Protein AF-A0A2S2QYX1-F1 (afdb_monomer_lite)

Organism: NCBI:txid143950

Foldseek 3Di:
DDPDPPPPPPDDPLLVLLQLLVVLVCCLPPVLVVVQVVCVVVPHDGCVVVSVVSNVVSVVSSVVSLVVSLCVLQVVLLVVLVVQVCPPNDAQADPPDDADQAAGVSLVSSLVSLLVVLVSCVVRPNVCNLVSLLSSLLSVLQSLLVVLLPRPDGDLRSLLNQLLSLVLNCVLQVLNYDPNSVVSSVSSNVSRDDHPDPVSVVVSVVNSVVNCVVCVVSSVSRPPHDPPPPPDPSD

Radius of gyration: 23.17 Å; chains: 1; bounding box: 63×44×69 Å

InterPro domains:
  IPR029175 Exocyst complex component EXOC2/Sec5 [PTHR13043] (13-224)
  IPR039481 Exocyst complex component EXOC2/Sec5, N-terminal domain [PF15469] (12-222)

Structure (mmCIF, N/CA/C/O backbone):
data_AF-A0A2S2QYX1-F1
#
_entry.id   AF-A0A2S2QYX1-F1
#
loop_
_atom_site.group_PDB
_atom_site.id
_atom_site.type_symbol
_atom_site.label_atom_id
_atom_site.label_alt_id
_atom_site.label_comp_id
_atom_site.label_asym_id
_atom_site.label_entity_id
_atom_site.label_seq_id
_atom_site.pdbx_PDB_ins_code
_atom_site.Cartn_x
_atom_site.Cartn_y
_atom_site.Cartn_z
_atom_site.occupancy
_atom_site.B_iso_or_equiv
_atom_site.auth_seq_id
_atom_site.auth_comp_id
_atom_site.auth_asym_id
_atom_site.auth_atom_id
_atom_site.pdbx_PDB_model_num
ATOM 1 N N . SER A 1 1 ? -42.636 -29.050 -0.914 1.00 35.84 1 SER A N 1
ATOM 2 C CA . SER A 1 1 ? -41.222 -29.112 -0.498 1.00 35.84 1 SER A CA 1
ATOM 3 C C . SER A 1 1 ? -40.512 -27.872 -1.016 1.00 35.84 1 SER A C 1
ATOM 5 O O . SER A 1 1 ? -40.086 -27.838 -2.160 1.00 35.84 1 SER A O 1
ATOM 7 N N . VAL A 1 2 ? -40.467 -26.812 -0.206 1.00 34.66 2 VAL A N 1
ATOM 8 C CA . VAL A 1 2 ? -39.744 -25.576 -0.538 1.00 34.66 2 VAL A CA 1
ATOM 9 C C . VAL A 1 2 ? -38.333 -25.732 0.016 1.00 34.66 2 VAL A C 1
ATOM 11 O O . VAL A 1 2 ? -38.115 -25.657 1.222 1.00 34.66 2 VAL A O 1
ATOM 14 N N . THR A 1 3 ? -37.387 -26.053 -0.858 1.00 40.44 3 THR A N 1
ATOM 15 C CA . THR A 1 3 ? -35.963 -26.103 -0.533 1.00 40.44 3 THR A CA 1
ATOM 16 C C . THR A 1 3 ? -35.436 -24.685 -0.340 1.00 40.44 3 THR A C 1
ATOM 18 O O . THR A 1 3 ? -35.253 -23.944 -1.298 1.00 40.44 3 THR A O 1
ATOM 21 N N . GLY A 1 4 ? -35.255 -24.341 0.936 1.00 38.44 4 GLY A N 1
ATOM 22 C CA . GLY A 1 4 ? -34.327 -23.369 1.512 1.00 38.44 4 GLY A CA 1
ATOM 23 C C . GLY A 1 4 ? -33.700 -22.315 0.603 1.00 38.44 4 GLY A C 1
ATOM 24 O O . GLY A 1 4 ? -32.638 -22.539 0.031 1.00 38.44 4 GLY A O 1
ATOM 25 N N . PHE A 1 5 ? -34.243 -21.101 0.669 1.00 35.97 5 PHE A N 1
ATOM 26 C CA . PHE A 1 5 ? -33.403 -19.907 0.659 1.00 35.97 5 PHE A CA 1
ATOM 27 C C . PHE A 1 5 ? -32.581 -19.909 1.956 1.00 35.97 5 PHE A C 1
ATOM 29 O O . PHE A 1 5 ? -33.042 -19.449 3.001 1.00 35.97 5 PHE A O 1
ATOM 36 N N . LYS A 1 6 ? -31.375 -20.484 1.919 1.00 40.94 6 LYS A N 1
ATOM 37 C CA . LYS A 1 6 ? -30.361 -20.178 2.931 1.00 40.94 6 LYS A CA 1
ATOM 38 C C . LYS A 1 6 ? -30.021 -18.698 2.770 1.00 40.94 6 LYS A C 1
ATOM 40 O O . LYS A 1 6 ? -29.484 -18.302 1.742 1.00 40.94 6 LYS A O 1
ATOM 45 N N . LEU A 1 7 ? -30.338 -17.894 3.780 1.00 40.97 7 LEU A N 1
ATOM 46 C CA . LEU A 1 7 ? -29.730 -16.584 3.990 1.00 40.97 7 LEU A CA 1
ATOM 47 C C . LEU A 1 7 ? -28.223 -16.794 4.207 1.00 40.97 7 LEU A C 1
ATOM 49 O O . LEU A 1 7 ? -27.766 -16.899 5.338 1.00 40.97 7 LEU A O 1
ATOM 53 N N . GLN A 1 8 ? -27.446 -16.906 3.132 1.00 46.22 8 GLN A N 1
ATOM 54 C CA . GLN A 1 8 ? -25.997 -16.733 3.198 1.00 46.22 8 GLN A CA 1
ATOM 55 C C . GLN A 1 8 ? -25.705 -15.242 3.072 1.00 46.22 8 GLN A C 1
ATOM 57 O O . GLN A 1 8 ? -25.341 -14.744 2.017 1.00 46.22 8 GLN A O 1
ATOM 62 N N . ASN A 1 9 ? -25.920 -14.540 4.179 1.00 55.53 9 ASN A N 1
ATOM 63 C CA . ASN A 1 9 ? -25.301 -13.247 4.455 1.00 55.53 9 ASN A CA 1
ATOM 64 C C . ASN A 1 9 ? -24.350 -13.435 5.649 1.00 55.53 9 ASN A C 1
ATOM 66 O O . ASN A 1 9 ? -24.368 -12.682 6.620 1.00 55.53 9 ASN A O 1
ATOM 70 N N . GLU A 1 10 ? -23.572 -14.521 5.628 1.00 67.69 10 GLU A N 1
ATOM 71 C CA . GLU A 1 10 ? -22.474 -14.654 6.574 1.00 67.69 10 GLU A CA 1
ATOM 72 C C . GLU A 1 10 ? -21.382 -13.692 6.128 1.00 67.69 10 GLU A C 1
ATOM 74 O O . GLU A 1 10 ? -20.763 -13.890 5.085 1.00 67.69 10 GLU A O 1
ATOM 79 N N . LEU A 1 11 ? -21.185 -12.635 6.916 1.00 74.56 11 LEU A N 1
ATOM 80 C CA . LEU A 1 11 ? -20.040 -11.746 6.769 1.00 74.56 11 LEU A CA 1
ATOM 81 C C . LEU A 1 11 ? -18.763 -12.587 6.668 1.00 74.56 11 LEU A C 1
ATOM 83 O O . LEU A 1 11 ? -18.567 -13.533 7.451 1.00 74.56 11 LEU A O 1
ATOM 87 N N . VAL A 1 12 ? -17.904 -12.233 5.717 1.00 86.62 12 VAL A N 1
ATOM 88 C CA . VAL A 1 12 ? -16.582 -12.856 5.600 1.00 86.62 12 VAL A CA 1
ATOM 89 C C . VAL A 1 12 ? -15.768 -12.493 6.850 1.00 86.62 12 VAL A C 1
ATOM 91 O O . VAL A 1 12 ? -16.089 -11.530 7.554 1.00 86.62 12 VAL A O 1
ATOM 94 N N . TRP A 1 13 ? -14.773 -13.307 7.197 1.00 88.62 13 TRP A N 1
ATOM 95 C CA . TRP A 1 13 ? -14.006 -13.171 8.439 1.00 88.62 13 TRP A CA 1
ATOM 96 C C . TRP A 1 13 ? -13.463 -11.749 8.656 1.00 88.62 13 TRP A C 1
ATOM 98 O O . TRP A 1 13 ? -13.636 -11.179 9.731 1.00 88.62 13 TRP A O 1
ATOM 108 N N . GLU A 1 14 ? -12.926 -11.134 7.611 1.00 88.12 14 GLU A N 1
ATOM 109 C CA . GLU A 1 14 ? -12.355 -9.788 7.610 1.00 88.12 14 GLU A CA 1
ATOM 110 C C . GLU A 1 14 ? -13.409 -8.723 7.944 1.00 88.12 14 GLU A C 1
ATOM 112 O O . GLU A 1 14 ? -13.181 -7.827 8.755 1.00 88.12 14 GLU A O 1
ATOM 117 N N . GLN A 1 15 ? -14.620 -8.868 7.402 1.00 88.00 15 GLN A N 1
ATOM 118 C CA . GLN A 1 15 ? -15.737 -7.977 7.721 1.00 88.00 15 GLN A CA 1
ATOM 119 C C . GLN A 1 15 ? -16.190 -8.146 9.174 1.00 88.00 15 GLN A C 1
ATOM 121 O O . GLN A 1 15 ? -16.553 -7.166 9.823 1.00 88.00 15 GLN A O 1
ATOM 126 N N . LYS A 1 16 ? -16.148 -9.373 9.714 1.00 91.38 16 LYS A N 1
ATOM 127 C CA . LYS A 1 16 ? -16.444 -9.625 11.134 1.00 91.38 16 LYS A CA 1
ATOM 128 C C . LYS A 1 16 ? -15.422 -8.940 12.043 1.00 91.38 16 LYS A C 1
ATOM 130 O O . LYS A 1 16 ? -15.830 -8.406 13.075 1.00 91.38 16 LYS A O 1
ATOM 135 N N . LEU A 1 17 ? -14.141 -8.909 11.661 1.00 92.75 17 LEU A N 1
ATOM 136 C CA . LEU A 1 17 ? -13.107 -8.168 12.393 1.00 92.75 17 LEU A CA 1
ATOM 137 C C . LEU A 1 17 ? -13.442 -6.672 12.435 1.00 92.75 17 LEU A C 1
ATOM 139 O O . LEU A 1 17 ? -13.590 -6.122 13.525 1.00 92.75 17 LEU A O 1
ATOM 143 N N . LEU A 1 18 ? -13.671 -6.042 11.277 1.00 91.56 18 LEU A N 1
ATOM 144 C CA . LEU A 1 18 ? -13.994 -4.610 11.197 1.00 91.56 18 LEU A CA 1
ATOM 145 C C . LEU A 1 18 ? -15.267 -4.239 11.966 1.00 91.56 18 LEU A C 1
ATOM 147 O O . LEU A 1 18 ? -15.280 -3.253 12.702 1.00 91.56 18 LEU A O 1
ATOM 151 N N . VAL A 1 19 ? -16.328 -5.042 11.847 1.00 92.00 19 VAL A N 1
ATOM 152 C CA . VAL A 1 19 ? -17.576 -4.826 12.598 1.00 92.00 19 VAL A CA 1
ATOM 153 C C . VAL A 1 19 ? -17.337 -4.945 14.102 1.00 92.00 19 VAL A C 1
ATOM 155 O O . VAL A 1 19 ? -17.884 -4.163 14.877 1.00 92.00 19 VAL A O 1
ATOM 158 N N . THR A 1 20 ? -16.510 -5.897 14.537 1.00 93.31 20 THR A N 1
ATOM 159 C CA . THR A 1 20 ? -16.193 -6.061 15.962 1.00 93.31 20 THR A CA 1
ATOM 160 C C . THR A 1 20 ? -15.387 -4.878 16.489 1.00 93.31 20 THR A C 1
ATOM 162 O O . THR A 1 20 ? -15.699 -4.381 17.568 1.00 93.31 20 THR A O 1
ATOM 165 N N . ILE A 1 21 ? -14.415 -4.377 15.722 1.00 93.62 21 ILE A N 1
ATOM 166 C CA . ILE A 1 21 ? -13.662 -3.164 16.073 1.00 93.62 21 ILE A CA 1
ATOM 167 C C . ILE A 1 21 ? -14.612 -1.965 16.184 1.00 93.62 21 ILE A C 1
ATOM 169 O O . ILE A 1 21 ? -14.613 -1.281 17.204 1.00 93.62 21 ILE A O 1
ATOM 173 N N . SER A 1 22 ? -15.476 -1.755 15.186 1.00 92.19 22 SER A N 1
ATOM 174 C CA . SER A 1 22 ? -16.460 -0.665 15.180 1.00 92.19 22 SER A CA 1
ATOM 175 C C . SER A 1 22 ? -17.401 -0.723 16.393 1.00 92.19 22 SER A C 1
ATOM 177 O O . SER A 1 22 ? -17.623 0.280 17.075 1.00 92.19 22 SER A O 1
ATOM 179 N N . ASN A 1 23 ? -17.894 -1.916 16.736 1.00 92.88 23 ASN A N 1
ATOM 180 C CA . ASN A 1 23 ? -18.758 -2.118 17.899 1.00 92.88 23 ASN A CA 1
ATOM 181 C C . ASN A 1 23 ? -18.029 -1.873 19.226 1.00 92.88 23 ASN A C 1
ATOM 183 O O . ASN A 1 23 ? -18.608 -1.266 20.133 1.00 92.88 23 ASN A O 1
ATOM 187 N N . SER A 1 24 ? -16.780 -2.331 19.359 1.00 93.19 24 SER A N 1
ATOM 188 C CA . SER A 1 24 ? -15.952 -2.070 20.543 1.00 93.19 24 SER A CA 1
ATOM 189 C C . SER A 1 24 ? -15.709 -0.573 20.714 1.00 93.19 24 SER A C 1
ATOM 191 O O . SER A 1 24 ? -15.974 -0.035 21.793 1.00 93.19 24 SER A O 1
ATOM 193 N N . HIS A 1 25 ? -15.376 0.115 19.620 1.00 92.06 25 HIS A N 1
ATOM 194 C CA . HIS A 1 25 ? -15.144 1.554 19.599 1.00 92.06 25 HIS A CA 1
ATOM 195 C C . HIS A 1 25 ? -16.402 2.334 20.008 1.00 92.06 25 HIS A C 1
ATOM 197 O O . HIS A 1 25 ? -16.359 3.198 20.888 1.00 92.06 25 HIS A O 1
ATOM 203 N N . TYR A 1 26 ? -17.561 1.986 19.437 1.00 93.44 26 TYR A N 1
ATOM 204 C CA . TYR A 1 26 ? -18.847 2.572 19.824 1.00 93.44 26 TYR A CA 1
ATOM 205 C C . TYR A 1 26 ? -19.172 2.302 21.297 1.00 93.44 26 TYR A C 1
ATOM 207 O O . TYR A 1 26 ? -19.637 3.184 22.023 1.00 93.44 26 TYR A O 1
ATOM 215 N N . THR A 1 27 ? -18.909 1.085 21.769 1.00 95.38 27 THR A N 1
ATOM 216 C CA . THR A 1 27 ? -19.159 0.720 23.163 1.00 95.38 27 THR A CA 1
ATOM 217 C C . THR A 1 27 ? -18.307 1.568 24.100 1.00 95.38 27 THR A C 1
ATOM 219 O O . THR A 1 27 ? -18.845 2.152 25.043 1.00 95.38 27 THR A O 1
ATOM 222 N N . ARG A 1 28 ? -17.010 1.704 23.805 1.00 94.88 28 ARG A N 1
ATOM 223 C CA . ARG A 1 28 ? -16.063 2.492 24.594 1.00 94.88 28 ARG A CA 1
ATOM 224 C C . ARG A 1 28 ? -16.435 3.972 24.639 1.00 94.88 28 ARG A C 1
ATOM 226 O O . ARG A 1 28 ? -16.491 4.552 25.719 1.00 94.88 28 ARG A O 1
ATOM 233 N N . ASN A 1 29 ? -16.723 4.567 23.484 1.00 93.75 29 ASN A N 1
ATOM 234 C CA . ASN A 1 29 ? -16.849 6.022 23.359 1.00 93.75 29 ASN A CA 1
ATOM 235 C C . ASN A 1 29 ? -18.282 6.536 23.553 1.00 93.75 29 ASN A C 1
ATOM 237 O O . ASN A 1 29 ? -18.480 7.715 23.838 1.00 93.75 29 ASN A O 1
ATOM 241 N N . VAL A 1 30 ? -19.294 5.671 23.424 1.00 95.25 30 VAL A N 1
ATOM 242 C CA . VAL A 1 30 ? -20.707 6.067 23.515 1.00 95.25 30 VAL A CA 1
ATOM 243 C C . VAL A 1 30 ? -21.435 5.338 24.636 1.00 95.25 30 VAL A C 1
ATOM 245 O O . VAL A 1 30 ? -22.113 5.982 25.438 1.00 95.25 30 VAL A O 1
ATOM 248 N N . MET A 1 31 ? -21.329 4.011 24.716 1.00 96.81 31 MET A N 1
ATOM 249 C CA . MET A 1 31 ? -22.139 3.236 25.666 1.00 96.81 31 MET A CA 1
ATOM 250 C C . MET A 1 31 ? -21.615 3.320 27.097 1.00 96.81 31 MET A C 1
ATOM 252 O O . MET A 1 31 ? -22.408 3.556 28.007 1.00 96.81 31 MET A O 1
ATOM 256 N N . LEU A 1 32 ? -20.304 3.186 27.312 1.00 96.25 32 LEU A N 1
ATOM 257 C CA . LEU A 1 32 ? -19.729 3.274 28.657 1.00 96.25 32 LEU A CA 1
ATOM 258 C C . LEU A 1 32 ? -19.983 4.643 29.325 1.00 96.25 32 LEU A C 1
ATOM 260 O O . LEU A 1 32 ? -20.442 4.648 30.471 1.00 96.25 32 LEU A O 1
ATOM 264 N N . PRO A 1 33 ? -19.810 5.798 28.644 1.00 95.38 33 PRO A N 1
ATOM 265 C CA . PRO A 1 33 ? -20.176 7.095 29.215 1.00 95.38 33 PRO A CA 1
ATOM 266 C C . PRO A 1 33 ? -21.673 7.224 29.519 1.00 95.38 33 PRO A C 1
ATOM 268 O O . PRO A 1 33 ? -22.045 7.785 30.549 1.00 95.38 33 PRO A O 1
ATOM 271 N N . LYS A 1 34 ? -22.545 6.675 28.658 1.00 95.62 34 LYS A N 1
ATOM 272 C CA . LYS A 1 34 ? -23.997 6.653 28.904 1.00 95.62 34 LYS A CA 1
ATOM 273 C C . LYS A 1 34 ? -24.346 5.845 30.150 1.00 95.62 34 LYS A C 1
ATOM 275 O O . LYS A 1 34 ? -25.145 6.311 30.954 1.00 95.62 34 LYS A O 1
ATOM 280 N N . PHE A 1 35 ? -23.741 4.671 30.337 1.00 94.56 35 PHE A N 1
ATOM 281 C CA . PHE A 1 35 ? -23.965 3.865 31.537 1.00 94.56 35 PHE A CA 1
ATOM 282 C C . PHE A 1 35 ? -23.488 4.576 32.796 1.00 94.56 35 PHE A C 1
ATOM 284 O O . PHE A 1 35 ? -24.214 4.586 33.785 1.00 94.56 35 PHE A O 1
ATOM 291 N N . LYS A 1 36 ? -22.315 5.218 32.751 1.00 94.44 36 LYS A N 1
ATOM 292 C CA . LYS A 1 36 ? -21.829 6.030 33.871 1.00 94.44 36 LYS A CA 1
ATOM 293 C C . LYS A 1 36 ? -22.857 7.088 34.272 1.00 94.44 36 LYS A C 1
ATOM 295 O O . LYS A 1 36 ? -23.235 7.154 35.438 1.00 94.44 36 LYS A O 1
ATOM 300 N N . LYS A 1 37 ? -23.347 7.851 33.294 1.00 95.06 37 LYS A N 1
ATOM 301 C CA . LYS A 1 37 ? -24.343 8.899 33.521 1.00 95.06 37 LYS A CA 1
ATOM 302 C C . LYS A 1 37 ? -25.647 8.350 34.110 1.00 95.06 37 LYS A C 1
ATOM 304 O O . LYS A 1 37 ? -26.158 8.909 35.068 1.00 95.06 37 LYS A O 1
ATOM 309 N N . GLU A 1 38 ? -26.164 7.242 33.582 1.00 95.56 38 GLU A N 1
ATOM 310 C CA . GLU A 1 38 ? -27.415 6.650 34.077 1.00 95.56 38 GLU A CA 1
ATOM 311 C C . GLU A 1 38 ? -27.291 6.177 35.537 1.00 95.56 38 GLU A C 1
ATOM 313 O O . GLU A 1 38 ? -28.232 6.301 36.318 1.00 95.56 38 GLU A O 1
ATOM 318 N N . PHE A 1 39 ? -26.124 5.664 35.941 1.00 95.81 39 PHE A N 1
ATOM 319 C CA . PHE A 1 39 ? -25.872 5.303 37.339 1.00 95.81 39 PHE A CA 1
ATOM 320 C C . PHE A 1 39 ? -25.880 6.533 38.253 1.00 95.81 39 PHE A C 1
ATOM 322 O O . PHE A 1 39 ? -26.512 6.500 39.311 1.00 95.81 39 PHE A O 1
ATOM 329 N N . GLU A 1 40 ? -25.223 7.616 37.833 1.00 94.25 40 GLU A N 1
ATOM 330 C CA . GLU A 1 40 ? -25.185 8.886 38.568 1.00 94.25 40 GLU A CA 1
ATOM 331 C C . GLU A 1 40 ? -26.588 9.503 38.703 1.00 94.25 40 GLU A C 1
ATOM 333 O O . GLU A 1 40 ? -27.003 9.850 39.811 1.00 94.25 40 GLU A O 1
ATOM 338 N N . ASP A 1 41 ? -27.349 9.561 37.607 1.00 96.12 41 ASP A N 1
ATOM 339 C CA . ASP A 1 41 ? -28.685 10.168 37.551 1.00 96.12 41 ASP A CA 1
ATOM 340 C C . ASP A 1 41 ? -29.708 9.426 38.440 1.00 96.12 41 ASP A C 1
ATOM 342 O O . ASP A 1 41 ? -30.632 10.038 38.980 1.00 96.12 41 ASP A O 1
ATOM 346 N N . ASN A 1 42 ? -29.528 8.117 38.650 1.00 96.25 42 ASN A N 1
ATOM 347 C CA . ASN A 1 42 ? -30.391 7.294 39.507 1.00 96.25 42 ASN A CA 1
ATOM 348 C C . ASN A 1 42 ? -29.871 7.146 40.954 1.00 96.25 42 ASN A C 1
ATOM 350 O O . ASN A 1 42 ? -30.447 6.396 41.746 1.00 96.25 42 ASN A O 1
ATOM 354 N N . GLY A 1 43 ? -28.799 7.855 41.324 1.00 94.19 43 GLY A N 1
ATOM 355 C CA . GLY A 1 43 ? -28.254 7.858 42.686 1.00 94.19 43 GLY A CA 1
ATOM 356 C C . GLY A 1 43 ? -27.506 6.579 43.082 1.00 94.19 43 GLY A C 1
ATOM 357 O O . GLY A 1 43 ? -27.358 6.302 44.276 1.00 94.19 43 GLY A O 1
ATOM 358 N N . PHE A 1 44 ? -27.039 5.790 42.110 1.00 94.94 44 PHE A N 1
ATOM 359 C CA . PHE A 1 44 ? -26.167 4.642 42.362 1.00 94.94 44 PHE A CA 1
ATOM 360 C C . PHE A 1 44 ? -24.712 5.084 42.621 1.00 94.94 44 PHE A C 1
ATOM 362 O O . PHE A 1 44 ? -24.325 6.200 42.269 1.00 94.94 44 PHE A O 1
ATOM 369 N N . PRO A 1 45 ? -23.870 4.224 43.231 1.00 92.81 45 PRO A N 1
ATOM 370 C CA . PRO A 1 45 ? -22.440 4.498 43.370 1.00 92.81 45 PRO A CA 1
ATOM 371 C C . PRO A 1 45 ? -21.754 4.713 42.016 1.00 92.81 45 PRO A C 1
ATOM 373 O O . PRO A 1 45 ? -22.126 4.083 41.025 1.00 92.81 45 PRO A O 1
ATOM 376 N N . THR A 1 46 ? -20.704 5.543 41.995 1.00 92.00 46 THR A N 1
ATOM 377 C CA . THR A 1 46 ? -19.898 5.734 40.782 1.00 92.00 46 THR A CA 1
ATOM 378 C C . THR A 1 46 ? -19.287 4.416 40.304 1.00 92.00 46 THR A C 1
ATOM 380 O O . THR A 1 46 ? -18.810 3.596 41.094 1.00 92.00 46 THR A O 1
ATOM 383 N N . ILE A 1 47 ? -19.268 4.247 38.984 1.00 94.75 47 ILE A N 1
ATOM 384 C CA . ILE A 1 47 ? -18.684 3.097 38.294 1.00 94.75 47 ILE A CA 1
ATOM 385 C C . ILE A 1 47 ? -17.397 3.459 37.541 1.00 94.75 47 ILE A C 1
ATOM 387 O O . ILE A 1 47 ? -16.987 2.718 36.652 1.00 94.75 47 ILE A O 1
ATOM 391 N N . ASP A 1 48 ? -16.736 4.565 37.900 1.00 94.38 48 ASP A N 1
ATOM 392 C CA . ASP A 1 48 ? -15.528 5.071 37.225 1.00 94.38 48 ASP A CA 1
ATOM 393 C C . ASP A 1 48 ? -14.454 4.004 37.002 1.00 94.38 48 ASP A C 1
ATOM 395 O O . ASP A 1 48 ? -13.955 3.840 35.892 1.00 94.38 48 ASP A O 1
ATOM 399 N N . VAL A 1 49 ? -14.130 3.232 38.043 1.00 95.75 49 VAL A N 1
ATOM 400 C CA . VAL A 1 49 ? -13.107 2.175 37.969 1.00 95.75 49 VAL A CA 1
ATOM 401 C C . VAL A 1 49 ? -13.524 1.065 37.000 1.00 95.75 49 VAL A C 1
ATOM 403 O O . VAL A 1 49 ? -12.695 0.543 36.257 1.00 95.75 49 VAL A O 1
ATOM 406 N N . VAL A 1 50 ? -14.813 0.716 36.983 1.00 94.56 50 VAL A N 1
ATOM 407 C CA . VAL A 1 50 ? -15.358 -0.321 36.095 1.00 94.56 50 VAL A CA 1
ATOM 408 C C . VAL A 1 50 ? -15.337 0.159 34.649 1.00 94.56 50 VAL A C 1
ATOM 410 O O . VAL A 1 50 ? -14.898 -0.580 33.773 1.00 94.56 50 VAL A O 1
ATOM 413 N N . VAL A 1 51 ? -15.761 1.402 34.405 1.00 95.81 51 VAL A N 1
ATOM 414 C CA . VAL A 1 51 ? -15.742 2.027 33.078 1.00 95.81 51 VAL A CA 1
ATOM 415 C C . VAL A 1 51 ? -14.315 2.147 32.559 1.00 95.81 51 VAL A C 1
ATOM 417 O O . VAL A 1 51 ? -14.059 1.724 31.438 1.00 95.81 51 VAL A O 1
ATOM 420 N N . ALA A 1 52 ? -13.375 2.628 33.375 1.00 95.69 52 ALA A N 1
ATOM 421 C CA . ALA A 1 52 ? -11.969 2.727 32.994 1.00 95.69 52 ALA A CA 1
ATOM 422 C C . ALA A 1 52 ? -11.391 1.356 32.613 1.00 95.69 52 ALA A C 1
ATOM 424 O O . ALA A 1 52 ? -10.779 1.212 31.555 1.00 95.69 52 ALA A O 1
ATOM 425 N N . ARG A 1 53 ? -11.651 0.324 33.428 1.00 96.75 53 ARG A N 1
ATOM 426 C CA . ARG A 1 53 ? -11.179 -1.035 33.142 1.00 96.75 53 ARG A CA 1
ATOM 427 C C . ARG A 1 53 ? -11.830 -1.633 31.894 1.00 96.75 53 ARG A C 1
ATOM 429 O O . ARG A 1 53 ? -11.162 -2.327 31.134 1.00 96.75 53 ARG A O 1
ATOM 436 N N . ALA A 1 54 ? -13.122 -1.392 31.679 1.00 96.25 54 ALA A N 1
ATOM 437 C CA . ALA A 1 54 ? -13.824 -1.854 30.485 1.00 96.25 54 ALA A CA 1
ATOM 438 C C . ALA A 1 54 ? -13.286 -1.170 29.220 1.00 96.25 54 ALA A C 1
ATOM 440 O O . ALA A 1 54 ? -13.034 -1.856 28.232 1.00 96.25 54 ALA A O 1
ATOM 441 N N . SER A 1 55 ? -13.051 0.144 29.268 1.00 96.12 55 SER A N 1
ATOM 442 C CA . SER A 1 55 ? -12.451 0.901 28.165 1.00 96.12 55 SER A CA 1
ATOM 443 C C . SER A 1 55 ? -11.079 0.355 27.781 1.00 96.12 55 SER A C 1
ATOM 445 O O . SER A 1 55 ? -10.852 0.089 26.606 1.00 96.12 55 SER A O 1
ATOM 447 N N . GLU A 1 56 ? -10.210 0.104 28.764 1.00 96.25 56 GLU A N 1
ATOM 448 C CA . GLU A 1 56 ? -8.875 -0.471 28.549 1.00 96.25 56 GLU A CA 1
ATOM 449 C C . GLU A 1 56 ? -8.946 -1.863 27.891 1.00 96.25 56 GLU A C 1
ATOM 451 O O . GLU A 1 56 ? -8.181 -2.184 26.983 1.00 96.25 56 GLU A O 1
ATOM 456 N N . LEU A 1 57 ? -9.870 -2.725 28.330 1.00 96.38 57 LEU A N 1
ATOM 457 C CA . LEU A 1 57 ? -10.036 -4.061 27.747 1.00 96.38 57 LEU A CA 1
ATOM 458 C C . LEU A 1 57 ? -10.571 -4.009 26.310 1.00 96.38 57 LEU A C 1
ATOM 460 O O . LEU A 1 57 ? -10.134 -4.802 25.471 1.00 96.38 57 LEU A O 1
ATOM 464 N N . LEU A 1 58 ? -11.501 -3.093 26.025 1.00 95.81 58 LEU A N 1
ATOM 465 C CA . LEU A 1 58 ? -12.035 -2.883 24.678 1.00 95.81 58 LEU A CA 1
ATOM 466 C C . LEU A 1 58 ? -10.960 -2.340 23.741 1.00 95.81 58 LEU A C 1
ATOM 468 O O . LEU A 1 58 ? -10.782 -2.889 22.662 1.00 95.81 58 LEU A O 1
ATOM 472 N N . GLU A 1 59 ? -10.187 -1.350 24.181 1.00 94.69 59 GLU A N 1
ATOM 473 C CA . GLU A 1 59 ? -9.067 -0.791 23.423 1.00 94.69 59 GLU A CA 1
ATOM 474 C C . GLU A 1 59 ? -8.007 -1.848 23.095 1.00 94.69 59 GLU A C 1
ATOM 476 O O . GLU A 1 59 ? -7.658 -2.037 21.934 1.00 94.69 59 GLU A O 1
ATOM 481 N N . ASN A 1 60 ? -7.584 -2.644 24.080 1.00 93.75 60 ASN A N 1
ATOM 482 C CA . ASN A 1 60 ? -6.661 -3.757 23.840 1.00 93.75 60 ASN A CA 1
ATOM 483 C C . ASN A 1 60 ? -7.219 -4.798 22.855 1.00 93.75 60 ASN A C 1
ATOM 485 O O . ASN A 1 60 ? -6.460 -5.454 22.138 1.00 93.75 60 ASN A O 1
ATOM 489 N N . THR A 1 61 ? -8.538 -4.999 22.852 1.00 92.81 61 THR A N 1
ATOM 490 C CA . THR A 1 61 ? -9.203 -5.914 21.918 1.00 92.81 61 THR A CA 1
ATOM 491 C C . THR A 1 61 ? -9.247 -5.315 20.514 1.00 92.81 61 THR A C 1
ATOM 493 O O . THR A 1 61 ? -8.931 -6.014 19.557 1.00 92.81 61 THR A O 1
ATOM 496 N N . GLU A 1 62 ? -9.581 -4.029 20.387 1.00 93.50 62 GLU A N 1
ATOM 497 C CA . GLU A 1 62 ? -9.561 -3.288 19.122 1.00 93.50 62 GLU A CA 1
ATOM 498 C C . GLU A 1 62 ? -8.182 -3.350 18.464 1.00 93.50 62 GLU A C 1
ATOM 500 O O . GLU A 1 62 ? -8.100 -3.739 17.302 1.00 93.50 62 GLU A O 1
ATOM 505 N N . SER A 1 63 ? -7.110 -3.062 19.209 1.00 92.81 63 SER A N 1
ATOM 506 C CA . SER A 1 63 ? -5.743 -3.075 18.673 1.00 92.81 63 SER A CA 1
ATOM 507 C C . SER A 1 63 ? -5.347 -4.445 18.120 1.00 92.81 63 SER A C 1
ATOM 509 O O . SER A 1 63 ? -4.840 -4.534 17.007 1.00 92.81 63 SER A O 1
ATOM 511 N N . LYS A 1 64 ? -5.649 -5.531 18.845 1.00 95.12 64 LYS A N 1
ATOM 512 C CA . LYS A 1 64 ? -5.352 -6.903 18.388 1.00 95.12 64 LYS A CA 1
ATOM 513 C C . LYS A 1 64 ? -6.160 -7.300 17.158 1.00 95.12 64 LYS A C 1
ATOM 515 O O . LYS A 1 64 ? -5.640 -7.947 16.255 1.00 95.12 64 LYS A O 1
ATOM 520 N N . LEU A 1 65 ? -7.444 -6.940 17.127 1.00 95.31 65 LEU A N 1
ATOM 521 C CA . LEU A 1 65 ? -8.301 -7.223 15.977 1.00 95.31 65 LEU A CA 1
ATOM 522 C C . LEU A 1 65 ? -7.861 -6.425 14.747 1.00 95.31 65 LEU A C 1
ATOM 524 O O . LEU A 1 65 ? -7.936 -6.949 13.638 1.00 95.31 65 LEU A O 1
ATOM 528 N N . LEU A 1 66 ? -7.403 -5.186 14.941 1.00 94.69 66 LEU A N 1
ATOM 529 C CA . LEU A 1 66 ? -6.870 -4.347 13.875 1.00 94.69 66 LEU A CA 1
ATOM 530 C C . LEU A 1 66 ? -5.570 -4.927 13.312 1.00 94.69 66 LEU A C 1
ATOM 532 O O . LEU A 1 66 ? -5.456 -5.049 12.097 1.00 94.69 66 LEU A O 1
ATOM 536 N N . GLU A 1 67 ? -4.638 -5.339 14.172 1.00 95.12 67 GLU A N 1
ATOM 537 C CA . GLU A 1 67 ? -3.405 -6.033 13.774 1.00 95.12 67 GLU A CA 1
ATOM 538 C C . GLU A 1 67 ? -3.727 -7.292 12.958 1.00 95.12 67 GLU A C 1
ATOM 540 O O . GLU A 1 67 ? -3.294 -7.415 11.816 1.00 95.12 67 GLU A O 1
ATOM 545 N N . THR A 1 68 ? -4.614 -8.154 13.470 1.00 95.69 68 THR A N 1
ATOM 546 C CA . THR A 1 68 ? -5.052 -9.368 12.755 1.00 95.69 68 THR A CA 1
ATOM 547 C C . THR A 1 68 ? -5.700 -9.040 11.405 1.00 95.69 68 THR A C 1
ATOM 549 O O . THR A 1 68 ? -5.490 -9.749 10.419 1.00 95.69 68 THR A O 1
ATOM 552 N N . TYR A 1 69 ? -6.519 -7.985 11.338 1.00 94.94 69 TYR A N 1
ATOM 553 C CA . TYR A 1 69 ? -7.146 -7.549 10.091 1.00 94.94 69 TYR A CA 1
ATOM 554 C C . TYR A 1 69 ? -6.100 -7.089 9.071 1.00 94.94 69 TYR A C 1
ATOM 556 O O . TYR A 1 69 ? -6.172 -7.484 7.907 1.00 94.94 69 TYR A O 1
ATOM 564 N N . ILE A 1 70 ? -5.129 -6.285 9.513 1.00 95.31 70 ILE A N 1
ATOM 565 C CA . ILE A 1 70 ? -4.037 -5.790 8.674 1.00 95.31 70 ILE A CA 1
ATOM 566 C C . ILE A 1 70 ? -3.232 -6.967 8.125 1.00 95.31 70 ILE A C 1
ATOM 568 O O . ILE A 1 70 ? -3.130 -7.061 6.907 1.00 95.31 70 ILE A O 1
ATOM 572 N N . GLU A 1 71 ? -2.770 -7.892 8.971 1.00 94.62 71 GLU A N 1
ATOM 573 C CA . GLU A 1 71 ? -2.015 -9.092 8.563 1.00 94.62 71 GLU A CA 1
ATOM 574 C C . GLU A 1 71 ? -2.782 -9.927 7.528 1.00 94.62 71 GLU A C 1
ATOM 576 O O . GLU A 1 71 ? -2.270 -10.275 6.462 1.00 94.62 71 GLU A O 1
ATOM 581 N N . THR A 1 72 ? -4.072 -10.169 7.789 1.00 93.38 72 THR A N 1
ATOM 582 C CA . THR A 1 72 ? -4.940 -10.947 6.888 1.00 93.38 72 THR A CA 1
ATOM 583 C C . THR A 1 72 ? -5.032 -10.316 5.492 1.00 93.38 72 THR A C 1
ATOM 585 O O . THR A 1 72 ? -5.196 -11.030 4.499 1.00 93.38 72 THR A O 1
ATOM 588 N N . LYS A 1 73 ? -4.928 -8.984 5.390 1.00 92.19 73 LYS A N 1
ATOM 589 C CA . LYS A 1 73 ? -4.969 -8.255 4.113 1.00 92.19 73 LYS A CA 1
ATOM 590 C C . LYS A 1 73 ? -3.586 -8.037 3.501 1.00 92.19 73 LYS A C 1
ATOM 592 O O . LYS A 1 73 ? -3.477 -8.065 2.275 1.00 92.19 73 LYS A O 1
ATOM 597 N N . SER A 1 74 ? -2.557 -7.805 4.312 1.00 94.25 74 SER A N 1
ATOM 598 C CA . SER A 1 74 ? -1.205 -7.495 3.848 1.00 94.25 74 SER A CA 1
ATOM 599 C C . SER A 1 74 ? -0.490 -8.718 3.310 1.00 94.25 74 SER A C 1
ATOM 601 O O . SER A 1 74 ? 0.104 -8.632 2.238 1.00 94.25 74 SER A O 1
ATOM 603 N N . ASP A 1 75 ? -0.561 -9.852 4.006 1.00 94.69 75 ASP A N 1
ATOM 604 C CA . ASP A 1 75 ? 0.303 -10.998 3.710 1.00 94.69 75 ASP A CA 1
ATOM 605 C C . ASP A 1 75 ? 0.040 -11.582 2.316 1.00 94.69 75 ASP A C 1
ATOM 607 O O . ASP A 1 75 ? 0.997 -11.786 1.562 1.00 94.69 75 ASP A O 1
ATOM 611 N N . PRO A 1 76 ? -1.226 -11.788 1.890 1.00 93.94 76 PRO A N 1
ATOM 612 C CA . PRO A 1 76 ? -1.501 -12.234 0.531 1.00 93.94 76 PRO A CA 1
ATOM 613 C C . PRO A 1 76 ? -1.124 -11.179 -0.511 1.00 93.94 76 PRO A C 1
ATOM 615 O O . PRO A 1 76 ? -0.645 -11.535 -1.584 1.00 93.94 76 PRO A O 1
ATOM 618 N N . LEU A 1 77 ? -1.318 -9.889 -0.210 1.00 94.62 77 LEU A N 1
ATOM 619 C CA . LEU A 1 77 ? -0.966 -8.803 -1.124 1.00 94.62 77 LEU A CA 1
ATOM 620 C C . LEU A 1 77 ? 0.542 -8.814 -1.383 1.00 94.62 77 LEU A C 1
ATOM 622 O O . LEU A 1 77 ? 0.951 -8.944 -2.535 1.00 94.62 77 LEU A O 1
ATOM 626 N N . VAL A 1 78 ? 1.355 -8.755 -0.327 1.00 95.50 78 VAL A N 1
ATOM 627 C CA . VAL A 1 78 ? 2.822 -8.775 -0.404 1.00 95.50 78 VAL A CA 1
ATOM 628 C C . VAL A 1 78 ? 3.315 -10.056 -1.074 1.00 95.50 78 VAL A C 1
ATOM 630 O O . VAL A 1 78 ? 4.118 -9.990 -2.004 1.00 95.50 78 VAL A O 1
ATOM 633 N N . GLY A 1 79 ? 2.754 -11.213 -0.707 1.00 96.25 79 GLY A N 1
ATOM 634 C CA . GLY A 1 79 ? 3.124 -12.506 -1.286 1.00 96.25 79 GLY A CA 1
ATOM 635 C C . GLY A 1 79 ? 2.873 -12.638 -2.795 1.00 96.25 79 GLY A C 1
ATOM 636 O O . GLY A 1 79 ? 3.445 -13.524 -3.431 1.00 96.25 79 GLY A O 1
ATOM 637 N N . THR A 1 80 ? 2.052 -11.766 -3.391 1.00 96.31 80 THR A N 1
ATOM 638 C CA . THR A 1 80 ? 1.820 -11.739 -4.848 1.00 96.31 80 THR A CA 1
ATOM 639 C C . THR A 1 80 ? 2.732 -10.777 -5.605 1.00 96.31 80 THR A C 1
ATOM 641 O O . THR A 1 80 ? 2.880 -10.935 -6.817 1.00 96.31 80 THR A O 1
ATOM 644 N N . ILE A 1 81 ? 3.393 -9.830 -4.926 1.00 97.88 81 ILE A N 1
ATOM 645 C CA . ILE A 1 81 ? 4.193 -8.781 -5.578 1.00 97.88 81 ILE A CA 1
ATOM 646 C C . ILE A 1 81 ? 5.344 -9.388 -6.378 1.00 97.88 81 ILE A C 1
ATOM 648 O O . ILE A 1 81 ? 5.462 -9.113 -7.572 1.00 97.88 81 ILE A O 1
ATOM 652 N N . GLU A 1 82 ? 6.174 -10.222 -5.749 1.00 97.25 82 GLU A N 1
ATOM 653 C CA . GLU A 1 82 ? 7.341 -10.823 -6.402 1.00 97.25 82 GLU A CA 1
ATOM 654 C C . GLU A 1 82 ? 6.951 -11.718 -7.593 1.00 97.25 82 GLU A C 1
ATOM 656 O O . GLU A 1 82 ? 7.457 -11.479 -8.696 1.00 97.25 82 GLU A O 1
ATOM 661 N N . PRO A 1 83 ? 6.009 -12.678 -7.459 1.00 96.81 83 PRO A N 1
ATOM 662 C CA . PRO A 1 83 ? 5.525 -13.434 -8.609 1.00 96.81 83 PRO A CA 1
ATOM 663 C C . PRO A 1 83 ? 5.011 -12.534 -9.738 1.00 96.81 83 PRO A C 1
ATOM 665 O O . PRO A 1 83 ? 5.435 -12.713 -10.881 1.00 96.81 83 PRO A O 1
ATOM 668 N N . SER A 1 84 ? 4.159 -11.546 -9.432 1.00 96.94 84 SER A N 1
ATOM 669 C CA . SER A 1 84 ? 3.597 -10.617 -10.422 1.00 96.94 84 SER A CA 1
ATOM 670 C C . SER A 1 84 ? 4.665 -9.748 -11.091 1.00 96.94 84 SER A C 1
ATOM 672 O O . SER A 1 84 ? 4.567 -9.446 -12.285 1.00 96.94 84 SER A O 1
ATOM 674 N N . MET A 1 85 ? 5.715 -9.373 -10.357 1.00 96.94 85 MET A N 1
ATOM 675 C CA . MET A 1 85 ? 6.838 -8.588 -10.867 1.00 96.94 85 MET A CA 1
ATOM 676 C C . MET A 1 85 ? 7.626 -9.339 -11.941 1.00 96.94 85 MET A C 1
ATOM 678 O O . MET A 1 85 ? 8.063 -8.708 -12.902 1.00 96.94 85 MET A O 1
ATOM 682 N N . TYR A 1 86 ? 7.759 -10.661 -11.832 1.00 95.56 86 TYR A N 1
ATOM 683 C CA . TYR A 1 86 ? 8.529 -11.492 -12.767 1.00 95.56 86 TYR A CA 1
ATOM 684 C C . TYR A 1 86 ? 7.665 -12.281 -13.768 1.00 95.56 86 TYR A C 1
ATOM 686 O O . TYR A 1 86 ? 8.183 -13.107 -14.528 1.00 95.56 86 TYR A O 1
ATOM 694 N N . VAL A 1 87 ? 6.354 -12.001 -13.835 1.00 93.62 87 VAL A N 1
ATOM 695 C CA . VAL A 1 87 ? 5.438 -12.621 -14.809 1.00 93.62 87 VAL A CA 1
ATOM 696 C C . VAL A 1 87 ? 5.994 -12.518 -16.231 1.00 93.62 87 VAL A C 1
ATOM 698 O O . VAL A 1 87 ? 6.420 -11.454 -16.688 1.00 93.62 87 VAL A O 1
ATOM 701 N N . GLY A 1 88 ? 5.942 -13.646 -16.945 1.00 89.94 88 GLY A N 1
ATOM 702 C CA . GLY A 1 88 ? 6.398 -13.753 -18.329 1.00 89.94 88 GLY A CA 1
ATOM 703 C C . GLY A 1 88 ? 7.917 -13.835 -18.488 1.00 89.94 88 GLY A C 1
ATOM 704 O O . GLY A 1 88 ? 8.407 -13.479 -19.555 1.00 89.94 88 GLY A O 1
ATOM 705 N N . SER A 1 89 ? 8.644 -14.279 -17.452 1.00 89.06 89 SER A N 1
ATOM 706 C CA . SER A 1 89 ? 10.116 -14.361 -17.447 1.00 89.06 89 SER A CA 1
ATOM 707 C C . SER A 1 89 ? 10.764 -13.003 -17.709 1.00 89.06 89 SER A C 1
ATOM 709 O O . SER A 1 89 ? 11.689 -12.872 -18.505 1.00 89.06 89 SER A O 1
ATOM 711 N N . PHE A 1 90 ? 10.214 -11.966 -17.081 1.00 93.25 90 PHE A N 1
ATOM 712 C CA . PHE A 1 90 ? 10.761 -10.625 -17.195 1.00 93.25 90 PHE A CA 1
ATOM 713 C C . PHE A 1 90 ? 12.093 -10.514 -16.453 1.00 93.25 90 PHE A C 1
ATOM 715 O O . PHE A 1 90 ? 12.214 -10.986 -15.330 1.00 93.25 90 PHE A O 1
ATOM 722 N N . GLU A 1 91 ? 13.059 -9.835 -17.060 1.00 94.75 91 GLU A N 1
ATOM 723 C CA . GLU A 1 91 ? 14.399 -9.634 -16.511 1.00 94.75 91 GLU A CA 1
ATOM 724 C C . GLU A 1 91 ? 14.761 -8.146 -16.605 1.00 94.75 91 GLU A C 1
ATOM 726 O O . GLU A 1 91 ? 14.667 -7.541 -17.680 1.00 94.75 91 GLU A O 1
ATOM 731 N N . TRP A 1 92 ? 15.164 -7.543 -15.482 1.00 96.62 92 TRP A N 1
ATOM 732 C CA . TRP A 1 92 ? 15.505 -6.115 -15.392 1.00 96.62 92 TRP A CA 1
ATOM 733 C C . TRP A 1 92 ? 16.775 -5.750 -16.181 1.00 96.62 92 TRP A C 1
ATOM 735 O O . TRP A 1 92 ? 16.914 -4.629 -16.684 1.00 96.62 92 TRP A O 1
ATOM 745 N N . ASP A 1 93 ? 17.697 -6.696 -16.333 1.00 96.38 93 ASP A N 1
ATOM 746 C CA . ASP A 1 93 ? 18.965 -6.559 -17.052 1.00 96.38 93 ASP A CA 1
ATOM 747 C C . ASP A 1 93 ? 18.896 -6.974 -18.526 1.00 96.38 93 ASP A C 1
ATOM 749 O O . ASP A 1 93 ? 19.889 -6.834 -19.244 1.00 96.38 93 ASP A O 1
ATOM 753 N N . SER A 1 94 ? 17.731 -7.416 -19.016 1.00 94.31 94 SER A N 1
ATOM 754 C CA . SER A 1 94 ? 17.616 -7.901 -20.390 1.00 94.31 94 SER A CA 1
ATOM 755 C C . SER A 1 94 ? 17.997 -6.818 -21.410 1.00 94.31 94 SER A C 1
ATOM 757 O O . SER A 1 94 ? 17.353 -5.766 -21.471 1.00 94.31 94 SER A O 1
ATOM 759 N N . PRO A 1 95 ? 18.965 -7.077 -22.310 1.00 90.12 95 PRO A N 1
ATOM 760 C CA . PRO A 1 95 ? 19.359 -6.118 -23.344 1.00 90.12 95 PRO A CA 1
ATOM 761 C C . PRO A 1 95 ? 18.284 -5.946 -24.426 1.00 90.12 95 PRO A C 1
ATOM 763 O O . PRO A 1 95 ? 18.334 -5.005 -25.214 1.00 90.12 95 PRO A O 1
ATOM 766 N N . SER A 1 96 ? 17.320 -6.869 -24.484 1.00 92.19 96 SER A N 1
ATOM 767 C CA . SER A 1 96 ? 16.198 -6.841 -25.427 1.00 92.19 96 SER A CA 1
ATOM 768 C C . SER A 1 96 ? 14.988 -6.065 -24.904 1.00 92.19 96 SER A C 1
ATOM 770 O O . SER A 1 96 ? 13.986 -5.932 -25.614 1.00 92.19 96 SER A O 1
ATOM 772 N N . LEU A 1 97 ? 15.066 -5.552 -23.670 1.00 94.06 97 LEU A N 1
ATOM 773 C CA . LEU A 1 97 ? 13.964 -4.840 -23.055 1.00 94.06 97 LEU A CA 1
ATOM 774 C C . LEU A 1 97 ? 13.674 -3.547 -23.821 1.00 94.06 97 LEU A C 1
ATOM 776 O O . LEU A 1 97 ? 14.564 -2.736 -24.075 1.00 94.06 97 LEU A O 1
ATOM 780 N N . LEU A 1 98 ? 12.413 -3.357 -24.200 1.00 93.88 98 LEU A N 1
ATOM 781 C CA . LEU A 1 98 ? 11.963 -2.153 -24.892 1.00 93.88 98 LEU A CA 1
ATOM 782 C C . LEU A 1 98 ? 11.818 -0.980 -23.908 1.00 93.88 98 LEU A C 1
ATOM 784 O O . LEU A 1 98 ? 11.556 -1.218 -22.729 1.00 93.88 98 LEU A O 1
ATOM 788 N N . PRO A 1 99 ? 11.909 0.278 -24.381 1.00 93.62 99 PRO A N 1
ATOM 789 C CA . PRO A 1 99 ? 11.649 1.446 -23.544 1.00 93.62 99 PRO A CA 1
ATOM 790 C C . PRO A 1 99 ? 10.277 1.371 -22.854 1.00 93.62 99 PRO A C 1
ATOM 792 O O . PRO A 1 99 ? 9.312 0.894 -23.476 1.00 93.62 99 PRO A O 1
ATOM 795 N N . PRO A 1 100 ? 10.164 1.851 -21.600 1.00 95.44 100 PRO A N 1
ATOM 796 C CA . PRO A 1 100 ? 8.933 1.753 -20.826 1.00 95.44 100 PRO A CA 1
ATOM 797 C C . PRO A 1 100 ? 7.806 2.538 -21.497 1.00 95.44 100 PRO A C 1
ATOM 799 O O . PRO A 1 100 ? 7.958 3.708 -21.828 1.00 95.44 100 PRO A O 1
ATOM 802 N N . LYS A 1 101 ? 6.652 1.898 -21.700 1.00 94.44 101 LYS A N 1
ATOM 803 C CA . LYS A 1 101 ? 5.472 2.545 -22.313 1.00 94.44 101 LYS A CA 1
ATOM 804 C C . LYS A 1 101 ? 4.391 2.908 -21.304 1.00 94.44 101 LYS A C 1
ATOM 806 O O . LYS A 1 101 ? 3.525 3.729 -21.599 1.00 94.44 101 LYS A O 1
ATOM 811 N N . ASP A 1 102 ? 4.383 2.221 -20.172 1.00 96.69 102 ASP A N 1
ATOM 812 C CA . ASP A 1 102 ? 3.391 2.345 -19.115 1.00 96.69 102 ASP A CA 1
ATOM 813 C C . ASP A 1 102 ? 3.957 1.683 -17.848 1.00 96.69 102 ASP A C 1
ATOM 815 O O . ASP A 1 102 ? 4.922 0.915 -17.913 1.00 96.69 102 ASP A O 1
ATOM 819 N N . VAL A 1 103 ? 3.331 1.955 -16.710 1.00 98.00 103 VAL A N 1
ATOM 820 C CA . VAL A 1 103 ? 3.595 1.263 -15.449 1.00 98.00 103 VAL A CA 1
ATOM 821 C C . VAL A 1 103 ? 3.253 -0.218 -15.608 1.00 98.00 103 VAL A C 1
ATOM 823 O O . VAL A 1 103 ? 2.220 -0.575 -16.204 1.00 98.00 103 VAL A O 1
ATOM 826 N N . ARG A 1 104 ? 4.127 -1.080 -15.084 1.00 96.88 104 ARG A N 1
ATOM 827 C CA . ARG A 1 104 ? 4.002 -2.537 -15.197 1.00 96.88 104 ARG A CA 1
ATOM 828 C C . ARG A 1 104 ? 2.760 -3.067 -14.462 1.00 96.88 104 ARG A C 1
ATOM 830 O O . ARG A 1 104 ? 2.301 -2.457 -13.495 1.00 96.88 104 ARG A O 1
ATOM 837 N N . PRO A 1 105 ? 2.209 -4.220 -14.889 1.00 96.75 105 PRO A N 1
ATOM 838 C CA . PRO A 1 105 ? 0.991 -4.776 -14.301 1.00 96.75 105 PRO A CA 1
ATOM 839 C C . PRO A 1 105 ? 1.053 -5.012 -12.788 1.00 96.75 105 PRO A C 1
ATOM 841 O O . PRO A 1 105 ? 0.067 -4.720 -12.125 1.00 96.75 105 PRO A O 1
ATOM 844 N N . TYR A 1 106 ? 2.191 -5.448 -12.234 1.00 97.81 106 TYR A N 1
ATOM 845 C CA . TYR A 1 106 ? 2.309 -5.724 -10.793 1.00 97.81 106 TYR A CA 1
ATOM 846 C C . T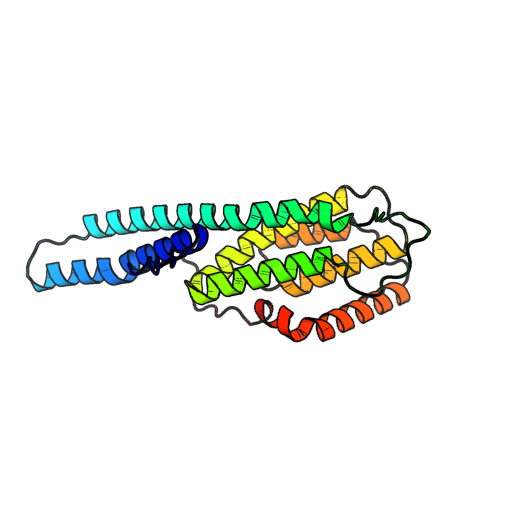YR A 1 106 ? 2.029 -4.478 -9.933 1.00 97.81 106 TYR A C 1
ATOM 848 O O . TYR A 1 106 ? 1.283 -4.547 -8.964 1.00 97.81 106 TYR A O 1
ATOM 856 N N . ALA A 1 107 ? 2.535 -3.304 -10.326 1.00 98.06 107 ALA A N 1
ATOM 857 C CA . ALA A 1 107 ? 2.280 -2.062 -9.601 1.00 98.06 107 ALA A CA 1
ATOM 858 C C . ALA A 1 107 ? 0.803 -1.640 -9.704 1.00 98.06 107 ALA A C 1
ATOM 860 O O . ALA A 1 107 ? 0.213 -1.157 -8.739 1.00 98.06 107 ALA A O 1
ATOM 861 N N . LYS A 1 108 ? 0.162 -1.880 -10.855 1.00 97.31 108 LYS A N 1
ATOM 862 C CA . LYS A 1 108 ? -1.282 -1.641 -11.036 1.00 97.31 108 LYS A CA 1
ATOM 863 C C . LYS A 1 108 ? -2.136 -2.616 -10.227 1.00 97.31 108 LYS A C 1
ATOM 865 O O . LYS A 1 108 ? -3.204 -2.234 -9.750 1.00 97.31 108 LYS A O 1
ATOM 870 N N . GLU A 1 109 ? -1.679 -3.852 -10.078 1.00 97.06 109 GLU A N 1
ATOM 871 C CA . GLU A 1 109 ? -2.314 -4.878 -9.256 1.00 97.06 109 GLU A CA 1
ATOM 872 C C . GLU A 1 109 ? -2.262 -4.499 -7.773 1.00 97.06 109 GLU A C 1
ATOM 874 O O . GLU A 1 109 ? -3.308 -4.502 -7.129 1.00 97.06 109 GLU A O 1
ATOM 879 N N . ILE A 1 110 ? -1.107 -4.038 -7.272 1.00 97.88 110 ILE A N 1
ATOM 880 C CA . ILE A 1 110 ? -0.976 -3.470 -5.917 1.00 97.88 110 ILE A CA 1
ATOM 881 C C . ILE A 1 110 ? -2.027 -2.373 -5.698 1.00 97.88 110 ILE A C 1
ATOM 883 O O . ILE A 1 110 ? -2.816 -2.444 -4.756 1.00 97.88 110 ILE A O 1
ATOM 887 N N . ILE A 1 111 ? -2.094 -1.389 -6.601 1.00 97.50 111 ILE A N 1
ATOM 888 C CA . ILE A 1 111 ? -3.058 -0.280 -6.511 1.00 97.50 111 ILE A CA 1
ATOM 889 C C . ILE A 1 111 ? -4.501 -0.802 -6.526 1.00 97.50 111 ILE A C 1
ATOM 891 O O . ILE A 1 111 ? -5.334 -0.347 -5.748 1.00 97.50 111 ILE A O 1
ATOM 895 N N . THR A 1 112 ? -4.808 -1.777 -7.379 1.00 96.12 112 THR A N 1
ATOM 896 C CA . THR A 1 112 ? -6.156 -2.353 -7.490 1.00 96.12 112 THR A CA 1
ATOM 897 C C . THR A 1 112 ? -6.565 -3.103 -6.221 1.00 96.12 112 THR A C 1
ATOM 899 O O . THR A 1 112 ? -7.693 -2.939 -5.751 1.00 96.12 112 THR A O 1
ATOM 902 N N . ASN A 1 113 ? -5.648 -3.862 -5.619 1.00 95.56 113 ASN A N 1
ATOM 903 C CA . ASN A 1 113 ? -5.880 -4.551 -4.350 1.00 95.56 113 ASN A CA 1
ATOM 904 C C . ASN A 1 113 ? -6.131 -3.554 -3.211 1.00 95.56 113 ASN A C 1
ATOM 906 O O . ASN A 1 113 ? -7.060 -3.734 -2.420 1.00 95.56 113 ASN A O 1
ATOM 910 N N . LEU A 1 114 ? -5.378 -2.451 -3.175 1.00 96.56 114 LEU A N 1
ATOM 911 C CA . LEU A 1 114 ? -5.600 -1.378 -2.207 1.00 96.56 114 LEU A CA 1
ATOM 912 C C . LEU A 1 114 ? -6.937 -0.653 -2.417 1.00 96.56 114 LEU A C 1
ATOM 914 O O . LEU A 1 114 ? -7.532 -0.202 -1.444 1.00 96.56 114 LEU A O 1
ATOM 918 N N . ILE A 1 115 ? -7.457 -0.564 -3.647 1.00 95.69 115 ILE A N 1
ATOM 919 C CA . ILE A 1 115 ? -8.792 0.009 -3.905 1.00 95.69 115 ILE A CA 1
ATOM 920 C C . ILE A 1 115 ? -9.882 -0.896 -3.333 1.00 95.69 115 ILE A C 1
ATOM 922 O O . ILE A 1 115 ? -10.834 -0.405 -2.726 1.00 95.69 115 ILE A O 1
ATOM 926 N N . ALA A 1 116 ? -9.746 -2.214 -3.496 1.00 93.06 116 ALA A N 1
ATOM 927 C CA . ALA A 1 116 ? -10.683 -3.171 -2.913 1.00 93.06 116 ALA A CA 1
ATOM 928 C C . ALA A 1 116 ? -10.684 -3.086 -1.377 1.00 93.06 116 ALA A C 1
ATOM 930 O O . ALA A 1 116 ? -11.749 -3.023 -0.761 1.00 93.06 116 ALA A O 1
ATOM 931 N N . LEU A 1 117 ? -9.497 -2.999 -0.771 1.00 93.25 117 LEU A N 1
ATOM 932 C CA . LEU A 1 117 ? -9.328 -2.753 0.661 1.00 93.25 117 LEU A CA 1
ATOM 933 C C . LEU A 1 117 ? -9.968 -1.423 1.092 1.00 93.25 117 LEU A C 1
ATOM 935 O O . LEU A 1 117 ? -10.759 -1.402 2.033 1.00 93.25 117 LEU A O 1
ATOM 939 N N . HIS A 1 118 ? -9.674 -0.328 0.386 1.00 93.12 118 HIS A N 1
ATOM 940 C CA . HIS A 1 118 ? -10.251 0.986 0.665 1.00 93.12 118 HIS A CA 1
ATOM 941 C C . HIS A 1 118 ? -11.783 0.926 0.619 1.00 93.12 118 HIS A C 1
ATOM 943 O O . HIS A 1 118 ? -12.460 1.419 1.513 1.00 93.12 118 HIS A O 1
ATOM 949 N N . SER A 1 119 ? -12.372 0.290 -0.396 1.00 91.75 119 SER A N 1
ATOM 950 C CA . SER A 1 119 ? -13.828 0.119 -0.481 1.00 91.75 119 SER A CA 1
ATOM 951 C C . SER A 1 119 ? -14.410 -0.593 0.747 1.00 91.75 119 SER A C 1
ATOM 953 O O . SER A 1 119 ? -15.491 -0.231 1.216 1.00 91.75 119 SER A O 1
ATOM 955 N N . GLU A 1 120 ? -13.726 -1.617 1.251 1.00 90.69 120 GLU A N 1
ATOM 956 C CA . GLU A 1 120 ? -14.175 -2.406 2.397 1.00 90.69 120 GLU A CA 1
ATOM 957 C C . GLU A 1 120 ? -14.144 -1.585 3.693 1.00 90.69 120 GLU A C 1
ATOM 959 O O . GLU A 1 120 ? -15.163 -1.473 4.378 1.00 90.69 120 GLU A O 1
ATOM 964 N N . VAL A 1 121 ? -13.010 -0.939 3.984 1.00 92.00 121 VAL A N 1
ATOM 965 C CA . VAL A 1 121 ? -12.828 -0.126 5.198 1.00 92.00 121 VAL A CA 1
ATOM 966 C C . VAL A 1 121 ? -13.745 1.097 5.180 1.00 92.00 121 VAL A C 1
ATOM 968 O O . VAL A 1 121 ? -14.432 1.356 6.167 1.00 92.00 121 VAL A O 1
ATOM 971 N N . GLN A 1 122 ? -13.848 1.790 4.040 1.00 91.25 122 GLN A N 1
ATOM 972 C CA . GLN A 1 122 ? -14.714 2.964 3.872 1.00 91.25 122 GLN A CA 1
ATOM 973 C C . GLN A 1 122 ? -16.194 2.651 4.133 1.00 91.25 122 GLN A C 1
ATOM 975 O O . GLN A 1 122 ? -16.957 3.533 4.517 1.00 91.25 122 GLN A O 1
ATOM 980 N N . THR A 1 123 ? -16.623 1.409 3.907 1.00 89.25 123 THR A N 1
ATOM 981 C CA . THR A 1 123 ? -18.023 1.012 4.103 1.00 89.25 123 THR A CA 1
ATOM 982 C C . THR A 1 123 ? -18.348 0.744 5.573 1.00 89.25 123 THR A C 1
ATOM 984 O O . THR A 1 123 ? -19.488 0.948 5.987 1.00 89.25 123 THR A O 1
ATOM 987 N N . ILE A 1 124 ? -17.376 0.270 6.358 1.00 87.31 124 ILE A N 1
ATOM 988 C CA . ILE A 1 124 ? -17.615 -0.224 7.723 1.00 87.31 124 ILE A CA 1
ATOM 989 C C . ILE A 1 124 ? -17.106 0.759 8.780 1.00 87.31 124 ILE A C 1
ATOM 991 O O . ILE A 1 124 ? -17.835 1.064 9.721 1.00 87.31 124 ILE A O 1
ATOM 995 N N . MET A 1 125 ? -15.870 1.245 8.646 1.00 86.19 125 MET A N 1
ATOM 996 C CA . MET A 1 125 ? -15.227 2.113 9.636 1.00 86.19 125 MET A CA 1
ATOM 997 C C . MET A 1 125 ? -14.234 3.078 8.957 1.00 86.19 125 MET A C 1
ATOM 999 O O . MET A 1 125 ? -13.025 2.834 8.988 1.00 86.19 125 MET A O 1
ATOM 1003 N N . PRO A 1 126 ? -14.721 4.177 8.345 1.00 88.94 126 PRO A N 1
ATOM 1004 C CA . PRO A 1 126 ? -13.883 5.152 7.638 1.00 88.94 126 PRO A CA 1
ATOM 1005 C C . PRO A 1 126 ? -12.728 5.711 8.476 1.00 88.94 126 PRO A C 1
ATOM 1007 O O . PRO A 1 126 ? -11.644 5.940 7.947 1.00 88.94 126 PRO A O 1
ATOM 1010 N N . ASP A 1 127 ? -12.931 5.869 9.785 1.00 87.75 127 ASP A N 1
ATOM 1011 C CA . ASP A 1 127 ? -11.935 6.447 10.697 1.00 87.75 127 ASP A CA 1
ATOM 1012 C C . ASP A 1 127 ? -10.662 5.588 10.818 1.00 87.75 127 ASP A C 1
ATOM 1014 O O . ASP A 1 127 ? -9.607 6.086 11.204 1.00 87.75 127 ASP A O 1
ATOM 1018 N N . LEU A 1 128 ? -10.724 4.302 10.446 1.00 89.38 128 LEU A N 1
ATOM 1019 C CA . LEU A 1 128 ? -9.566 3.400 10.430 1.00 89.38 128 LEU A CA 1
ATOM 1020 C C . LEU A 1 128 ? -8.778 3.437 9.119 1.00 89.38 128 LEU A C 1
ATOM 1022 O O . LEU A 1 128 ? -7.723 2.806 9.038 1.00 89.38 128 LEU A O 1
ATOM 1026 N N . MET A 1 129 ? -9.254 4.158 8.098 1.00 92.56 129 MET A N 1
ATOM 1027 C CA . MET A 1 129 ? -8.664 4.139 6.756 1.00 92.56 129 MET A CA 1
ATOM 1028 C C . MET A 1 129 ? -7.168 4.438 6.780 1.00 92.56 129 MET A C 1
ATOM 1030 O O . MET A 1 129 ? -6.371 3.681 6.228 1.00 92.56 129 MET A O 1
ATOM 1034 N N . TYR A 1 130 ? -6.786 5.525 7.454 1.00 93.19 130 TYR A N 1
ATOM 1035 C CA . TYR A 1 130 ? -5.392 5.937 7.531 1.00 93.19 130 TYR A CA 1
ATOM 1036 C C . TYR A 1 130 ? -4.528 4.902 8.252 1.00 93.19 130 TYR A C 1
ATOM 1038 O O . TYR A 1 130 ? -3.468 4.550 7.742 1.00 93.19 130 TYR A O 1
ATOM 1046 N N . ALA A 1 131 ? -4.986 4.386 9.396 1.00 92.56 131 ALA A N 1
ATOM 1047 C CA . ALA A 1 131 ? -4.244 3.397 10.173 1.00 92.56 131 ALA A CA 1
ATOM 1048 C C . ALA A 1 131 ? -4.004 2.110 9.367 1.00 92.56 131 ALA A C 1
ATOM 1050 O O . ALA A 1 131 ? -2.875 1.627 9.293 1.00 92.56 131 ALA A O 1
ATOM 1051 N N . VAL A 1 132 ? -5.046 1.599 8.703 1.00 94.88 132 VAL A N 1
ATOM 1052 C CA . VAL A 1 132 ? -4.972 0.379 7.888 1.00 94.88 132 VAL A CA 1
ATOM 1053 C C . VAL A 1 132 ? -4.073 0.579 6.670 1.00 94.88 132 VAL A C 1
ATOM 1055 O O . VAL A 1 132 ? -3.147 -0.204 6.454 1.00 94.88 132 VAL A O 1
ATOM 1058 N N . LEU A 1 133 ? -4.326 1.615 5.861 1.00 95.75 133 LEU A N 1
ATOM 1059 C CA . LEU A 1 133 ? -3.556 1.830 4.636 1.00 95.75 133 LEU A CA 1
ATOM 1060 C C . LEU A 1 133 ? -2.100 2.172 4.935 1.00 95.75 133 LEU A C 1
ATOM 1062 O O . LEU A 1 133 ? -1.231 1.645 4.256 1.00 95.75 133 LEU A O 1
ATOM 1066 N N . SER A 1 134 ? -1.809 2.975 5.960 1.00 96.62 134 SER A N 1
ATOM 1067 C CA . SER A 1 134 ? -0.419 3.314 6.303 1.00 96.62 134 SER A CA 1
ATOM 1068 C C . SER A 1 134 ? 0.382 2.080 6.715 1.00 96.62 134 SER A C 1
ATOM 1070 O O . SER A 1 134 ? 1.519 1.918 6.276 1.00 96.62 134 SER A O 1
ATOM 1072 N N . ALA A 1 135 ? -0.211 1.172 7.499 1.00 96.75 135 ALA A N 1
ATOM 1073 C CA . ALA A 1 135 ? 0.443 -0.077 7.885 1.00 96.75 135 ALA A CA 1
ATOM 1074 C C . ALA A 1 135 ? 0.730 -0.978 6.672 1.00 96.75 135 ALA A C 1
ATOM 1076 O O . ALA A 1 135 ? 1.830 -1.507 6.533 1.00 96.75 135 ALA A O 1
ATOM 1077 N N . ILE A 1 136 ? -0.224 -1.099 5.748 1.00 96.88 136 ILE A N 1
ATOM 1078 C CA . ILE A 1 136 ? -0.053 -1.911 4.534 1.00 96.88 136 ILE A CA 1
ATOM 1079 C C . ILE A 1 136 ? 0.923 -1.247 3.550 1.00 96.88 136 ILE A C 1
ATOM 1081 O O . ILE A 1 136 ? 1.681 -1.924 2.862 1.00 96.88 136 ILE A O 1
ATOM 1085 N N . VAL A 1 137 ? 0.963 0.083 3.489 1.00 97.75 137 VAL A N 1
ATOM 1086 C CA . VAL A 1 137 ? 1.943 0.812 2.673 1.00 97.75 137 VAL A CA 1
ATOM 1087 C C . VAL A 1 137 ? 3.364 0.591 3.192 1.00 97.75 137 VAL A C 1
ATOM 1089 O O . VAL A 1 137 ? 4.271 0.478 2.369 1.00 97.75 137 VAL A O 1
ATOM 1092 N N . ILE A 1 138 ? 3.570 0.452 4.509 1.00 98.00 138 ILE A N 1
ATOM 1093 C CA . ILE A 1 138 ? 4.869 0.043 5.069 1.00 98.00 138 ILE A CA 1
ATOM 1094 C C . ILE A 1 138 ? 5.279 -1.322 4.511 1.00 98.00 138 ILE A C 1
ATOM 1096 O O . ILE A 1 138 ? 6.356 -1.416 3.928 1.00 98.00 138 ILE A O 1
ATOM 1100 N N . THR A 1 139 ? 4.426 -2.345 4.604 1.00 97.75 139 THR A N 1
ATOM 1101 C CA . THR A 1 139 ? 4.784 -3.703 4.154 1.00 97.75 139 THR A CA 1
ATOM 1102 C C . THR A 1 139 ? 5.020 -3.775 2.643 1.00 97.75 139 THR A C 1
ATOM 1104 O O . THR A 1 139 ? 5.963 -4.420 2.192 1.00 97.75 139 THR A O 1
ATOM 1107 N N . ILE A 1 140 ? 4.236 -3.039 1.846 1.00 98.19 140 ILE A N 1
ATOM 1108 C CA . ILE A 1 140 ? 4.474 -2.895 0.401 1.00 98.19 140 ILE A CA 1
ATOM 1109 C C . ILE A 1 140 ? 5.819 -2.215 0.140 1.00 98.19 140 ILE A C 1
ATOM 1111 O O . ILE A 1 140 ? 6.578 -2.672 -0.710 1.00 98.19 140 ILE A O 1
ATOM 1115 N N . SER A 1 141 ? 6.114 -1.112 0.830 1.00 98.44 141 SER A N 1
ATOM 1116 C CA . SER A 1 141 ? 7.358 -0.365 0.619 1.00 98.44 141 SER A CA 1
ATOM 11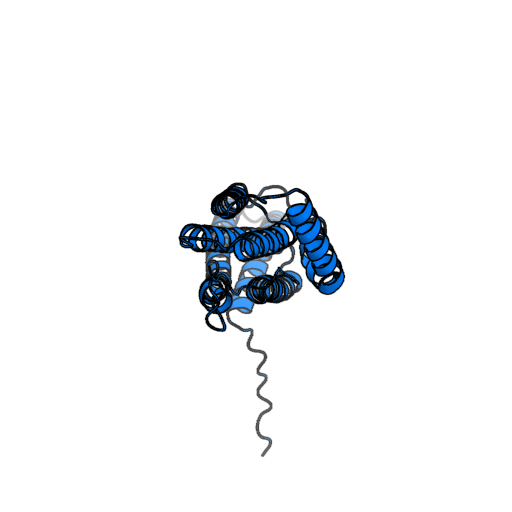17 C C . SER A 1 141 ? 8.591 -1.182 1.006 1.00 98.44 141 SER A C 1
ATOM 1119 O O . SER A 1 141 ? 9.574 -1.177 0.267 1.00 98.44 141 SER A O 1
ATOM 1121 N N . GLU A 1 142 ? 8.515 -1.937 2.104 1.00 98.44 142 GLU A N 1
ATOM 1122 C CA . GLU A 1 142 ? 9.561 -2.852 2.555 1.00 98.44 142 GLU A CA 1
ATOM 1123 C C . GLU A 1 142 ? 9.816 -3.941 1.509 1.00 98.44 142 GLU A C 1
ATOM 1125 O O . GLU A 1 142 ? 10.960 -4.165 1.112 1.00 98.44 142 GLU A O 1
ATOM 1130 N N . GLU A 1 143 ? 8.754 -4.554 0.981 1.00 98.44 143 GLU A N 1
ATOM 1131 C CA . GLU A 1 143 ? 8.874 -5.569 -0.064 1.00 98.44 143 GLU A CA 1
ATOM 1132 C C . GLU A 1 143 ? 9.441 -4.992 -1.367 1.00 98.44 143 GLU A C 1
ATOM 1134 O O . GLU A 1 143 ? 10.314 -5.596 -1.991 1.00 98.44 143 GLU A O 1
ATOM 1139 N N . MET A 1 144 ? 9.014 -3.790 -1.768 1.00 98.44 144 MET A N 1
ATOM 1140 C CA . MET A 1 144 ? 9.584 -3.101 -2.928 1.00 98.44 144 MET A CA 1
ATOM 1141 C C . MET A 1 144 ? 11.073 -2.800 -2.730 1.00 98.44 144 MET A C 1
ATOM 1143 O O . MET A 1 144 ? 11.856 -2.991 -3.661 1.00 98.44 144 MET A O 1
ATOM 1147 N N . SER A 1 145 ? 11.476 -2.377 -1.528 1.00 98.56 145 SER A N 1
ATOM 1148 C CA . SER A 1 145 ? 12.883 -2.171 -1.179 1.00 98.56 145 SER A CA 1
ATOM 1149 C C . SER A 1 145 ? 13.676 -3.468 -1.275 1.00 98.56 145 SER A C 1
ATOM 1151 O O . SER A 1 145 ? 14.692 -3.511 -1.975 1.00 98.56 145 SER A O 1
ATOM 1153 N N . ARG A 1 146 ? 13.189 -4.552 -0.659 1.00 98.38 146 ARG A N 1
ATOM 1154 C CA . ARG A 1 146 ? 13.815 -5.878 -0.734 1.00 98.38 146 ARG A CA 1
ATOM 1155 C C . ARG A 1 146 ? 13.997 -6.318 -2.184 1.00 98.38 146 ARG A C 1
ATOM 1157 O O . ARG A 1 146 ? 15.101 -6.693 -2.572 1.00 98.38 146 ARG A O 1
ATOM 1164 N N . LEU A 1 147 ? 12.935 -6.250 -2.987 1.00 98.25 147 LEU A N 1
ATOM 1165 C CA . LEU A 1 147 ? 12.949 -6.709 -4.373 1.00 98.25 147 LEU A CA 1
ATOM 1166 C C . LEU A 1 147 ? 13.913 -5.906 -5.240 1.00 98.25 147 LEU A C 1
ATOM 1168 O O . LEU A 1 147 ? 14.681 -6.514 -5.981 1.00 98.25 147 LEU A O 1
ATOM 1172 N N . MET A 1 148 ? 13.926 -4.576 -5.120 1.00 97.94 148 MET A N 1
ATOM 1173 C CA . MET A 1 148 ? 14.844 -3.730 -5.890 1.00 97.94 148 MET A CA 1
ATOM 1174 C C . MET A 1 148 ? 16.302 -3.946 -5.477 1.00 97.94 148 MET A C 1
ATOM 1176 O O . MET A 1 148 ? 17.168 -4.027 -6.343 1.00 97.94 148 MET A O 1
ATOM 1180 N N . ASN A 1 149 ? 16.574 -4.135 -4.183 1.00 97.50 149 ASN A N 1
ATOM 1181 C CA . ASN A 1 149 ? 17.918 -4.456 -3.691 1.00 97.50 149 ASN A CA 1
ATOM 1182 C C . ASN A 1 149 ? 18.398 -5.863 -4.095 1.00 97.50 149 ASN A C 1
ATOM 1184 O O . ASN A 1 149 ? 19.601 -6.114 -4.142 1.00 97.50 149 ASN A O 1
ATOM 1188 N N . CYS A 1 150 ? 17.487 -6.791 -4.404 1.00 96.88 150 CYS A N 1
ATOM 1189 C CA . CYS A 1 150 ? 17.842 -8.111 -4.928 1.00 96.88 150 CYS A CA 1
ATOM 1190 C C . CYS A 1 150 ? 18.198 -8.102 -6.426 1.00 96.88 150 CYS A C 1
ATOM 1192 O O . CYS A 1 150 ? 18.773 -9.080 -6.912 1.00 96.88 150 CYS A O 1
ATOM 1194 N N . VAL A 1 151 ? 17.882 -7.035 -7.167 1.00 96.00 151 VAL A N 1
ATOM 1195 C CA . VAL A 1 151 ? 18.239 -6.928 -8.587 1.00 96.00 151 VAL A CA 1
ATOM 1196 C C . VAL A 1 151 ? 19.732 -6.614 -8.717 1.00 96.00 151 VAL A C 1
ATOM 1198 O O . VAL A 1 151 ? 20.203 -5.560 -8.305 1.00 96.00 151 VAL A O 1
ATOM 1201 N N . THR A 1 152 ? 20.497 -7.527 -9.317 1.00 91.50 152 THR A N 1
ATOM 1202 C CA . THR A 1 152 ? 21.960 -7.391 -9.440 1.00 91.50 152 THR A CA 1
ATOM 1203 C C . THR A 1 152 ? 22.377 -6.368 -10.493 1.00 91.50 152 THR A C 1
ATOM 1205 O O . THR A 1 152 ? 23.349 -5.634 -10.304 1.00 91.50 152 THR A O 1
ATOM 1208 N N . HIS A 1 153 ? 21.654 -6.322 -11.611 1.00 94.75 153 HIS A N 1
ATOM 1209 C CA . HIS A 1 153 ? 21.938 -5.451 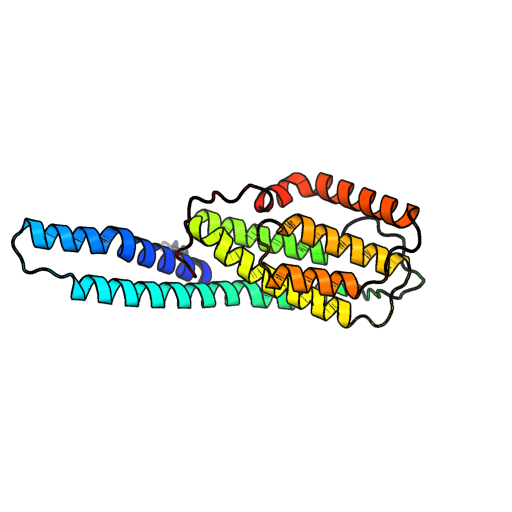-12.742 1.00 94.75 153 HIS A CA 1
ATOM 1210 C C . HIS A 1 153 ? 20.646 -4.912 -13.351 1.00 94.75 153 HIS A C 1
ATOM 1212 O O . HIS A 1 153 ? 19.609 -5.569 -13.358 1.00 94.75 153 HIS A O 1
ATOM 1218 N N . PHE A 1 154 ? 20.738 -3.712 -13.917 1.00 97.25 154 PHE A N 1
ATOM 1219 C CA . PHE A 1 154 ? 19.677 -3.119 -14.715 1.00 97.25 154 PHE A CA 1
ATOM 1220 C C . PHE A 1 154 ? 20.223 -2.776 -16.094 1.00 97.25 154 PHE A C 1
ATOM 1222 O O . PHE A 1 154 ? 21.312 -2.214 -16.229 1.00 97.25 154 PHE A O 1
ATOM 1229 N N . SER A 1 155 ? 19.432 -3.076 -17.119 1.00 96.81 155 SER A N 1
ATOM 1230 C CA . SER A 1 155 ? 19.585 -2.441 -18.422 1.00 96.81 155 SER A CA 1
ATOM 1231 C C . SER A 1 155 ? 19.098 -0.992 -18.332 1.00 96.81 155 SER A C 1
ATOM 1233 O O . SER A 1 155 ? 18.372 -0.630 -17.406 1.00 96.81 155 SER A O 1
ATOM 1235 N N . ASP A 1 156 ? 19.435 -0.161 -19.315 1.00 95.25 156 ASP A N 1
ATOM 1236 C CA . ASP A 1 156 ? 19.006 1.246 -19.338 1.00 95.25 156 ASP A CA 1
ATOM 1237 C C . ASP A 1 156 ? 17.477 1.360 -19.304 1.00 95.25 156 ASP A C 1
ATOM 1239 O O . ASP A 1 156 ? 16.909 2.062 -18.467 1.00 95.25 156 ASP A O 1
ATOM 1243 N N . ASN A 1 157 ? 16.802 0.577 -20.149 1.00 96.62 157 ASN A N 1
ATOM 1244 C CA . ASN A 1 157 ? 15.343 0.520 -20.184 1.00 96.62 157 ASN A CA 1
ATOM 1245 C C . ASN A 1 157 ? 14.760 -0.123 -18.916 1.00 96.62 157 ASN A C 1
ATOM 1247 O O . ASN A 1 157 ? 13.673 0.259 -18.486 1.00 96.62 157 ASN A O 1
ATOM 1251 N N . GLY A 1 158 ? 15.481 -1.062 -18.294 1.00 97.50 158 GLY A N 1
ATOM 1252 C CA . GLY A 1 158 ? 15.089 -1.691 -17.034 1.00 97.50 158 GLY A CA 1
ATOM 1253 C C . GLY A 1 158 ? 15.104 -0.708 -15.872 1.00 97.50 158 GLY A C 1
ATOM 1254 O O . GLY A 1 158 ? 14.124 -0.626 -15.136 1.00 97.50 158 GLY A O 1
ATOM 1255 N N . ALA A 1 159 ? 16.161 0.100 -15.758 1.00 97.62 159 ALA A N 1
ATOM 1256 C CA . ALA A 1 159 ? 16.255 1.164 -14.762 1.00 97.62 159 ALA A CA 1
ATOM 1257 C C . ALA A 1 159 ? 15.160 2.223 -14.972 1.00 97.62 159 ALA A C 1
ATOM 1259 O O . ALA A 1 159 ? 14.497 2.630 -14.018 1.00 97.62 159 ALA A O 1
ATOM 1260 N N . MET A 1 160 ? 14.905 2.623 -16.225 1.00 98.00 160 MET A N 1
ATOM 1261 C CA . MET A 1 160 ? 13.808 3.543 -16.549 1.00 98.00 160 MET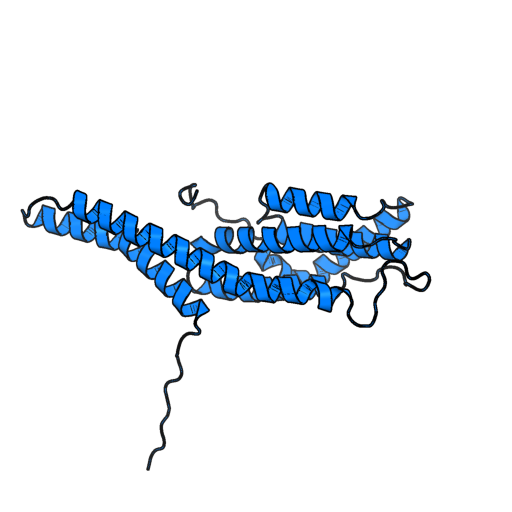 A CA 1
ATOM 1262 C C . MET A 1 160 ? 12.435 2.967 -16.168 1.00 98.00 160 MET A C 1
ATOM 1264 O O . MET A 1 160 ? 11.606 3.693 -15.620 1.00 98.00 160 MET A O 1
ATOM 1268 N N . GLN A 1 161 ? 12.186 1.678 -16.430 1.00 98.19 161 GLN A N 1
ATOM 1269 C CA . GLN A 1 161 ? 10.936 1.012 -16.055 1.00 98.19 161 GLN A CA 1
ATOM 1270 C C . GLN A 1 161 ? 10.782 0.900 -14.532 1.00 98.19 161 GLN A C 1
ATOM 1272 O O . GLN A 1 161 ? 9.712 1.215 -14.018 1.00 98.19 161 GLN A O 1
ATOM 1277 N N . ALA A 1 162 ? 11.833 0.502 -13.810 1.00 98.25 162 ALA A N 1
ATOM 1278 C CA . ALA A 1 162 ? 11.803 0.386 -12.353 1.00 98.25 162 ALA A CA 1
ATOM 1279 C C . ALA A 1 162 ? 11.532 1.744 -11.689 1.00 98.25 162 ALA A C 1
ATOM 1281 O O . ALA A 1 162 ? 10.673 1.846 -10.815 1.00 98.25 162 ALA A O 1
ATOM 1282 N N . ARG A 1 163 ? 12.181 2.817 -12.169 1.00 98.12 163 ARG A N 1
ATOM 1283 C CA . ARG A 1 163 ? 11.897 4.185 -11.710 1.00 98.12 163 ARG A CA 1
ATOM 1284 C C . ARG A 1 163 ? 10.463 4.604 -12.016 1.00 98.12 163 ARG A C 1
ATOM 1286 O O . ARG A 1 163 ? 9.807 5.138 -11.132 1.00 98.12 163 ARG A O 1
ATOM 1293 N N . LEU A 1 164 ? 9.953 4.333 -13.221 1.00 98.62 164 LEU A N 1
ATOM 1294 C CA . LEU A 1 164 ? 8.559 4.625 -13.570 1.00 98.62 164 LEU A CA 1
ATOM 1295 C C . LEU A 1 164 ? 7.575 3.942 -12.606 1.00 98.62 164 LEU A C 1
ATOM 1297 O O . LEU A 1 164 ? 6.645 4.590 -12.122 1.00 98.62 164 LEU A O 1
ATOM 1301 N N . ASP A 1 165 ? 7.779 2.654 -12.328 1.00 98.62 165 ASP A N 1
ATOM 1302 C CA . ASP A 1 165 ? 6.897 1.880 -11.454 1.00 98.62 165 ASP A CA 1
ATOM 1303 C C . ASP A 1 165 ? 6.953 2.379 -10.001 1.00 98.62 165 ASP A C 1
ATOM 1305 O O . ASP A 1 165 ? 5.905 2.602 -9.389 1.00 98.62 165 ASP A O 1
ATOM 1309 N N . LEU A 1 166 ? 8.159 2.615 -9.465 1.00 98.50 166 LEU A N 1
ATOM 1310 C CA . LEU A 1 166 ? 8.350 3.166 -8.120 1.00 98.50 166 LEU A CA 1
ATOM 1311 C C . LEU A 1 166 ? 7.717 4.553 -8.001 1.00 98.50 166 LEU A C 1
ATOM 1313 O O . LEU A 1 166 ? 6.937 4.784 -7.086 1.00 98.50 166 LEU A O 1
ATOM 1317 N N . MET A 1 167 ? 7.951 5.450 -8.962 1.00 98.31 167 MET A N 1
ATOM 1318 C CA . MET A 1 167 ? 7.349 6.787 -8.967 1.00 98.31 167 MET A CA 1
ATOM 1319 C C . MET A 1 167 ? 5.821 6.735 -9.007 1.00 98.31 167 MET A C 1
ATOM 1321 O O . MET A 1 167 ? 5.164 7.552 -8.361 1.00 98.31 167 MET A O 1
ATOM 1325 N N . ALA A 1 168 ? 5.241 5.782 -9.739 1.00 98.38 168 ALA A N 1
ATOM 1326 C CA . ALA A 1 168 ? 3.798 5.590 -9.776 1.00 98.38 168 ALA A CA 1
ATOM 1327 C C . ALA A 1 168 ? 3.242 5.137 -8.420 1.00 98.38 168 ALA A C 1
ATOM 1329 O O . ALA A 1 168 ? 2.244 5.699 -7.959 1.00 98.38 168 ALA A O 1
ATOM 1330 N N . LEU A 1 169 ? 3.892 4.176 -7.756 1.00 98.25 169 LEU A N 1
ATOM 1331 C CA . LEU A 1 169 ? 3.508 3.730 -6.413 1.00 98.25 169 LEU A CA 1
ATOM 1332 C C . LEU A 1 169 ? 3.694 4.846 -5.380 1.00 98.25 169 LEU A C 1
ATOM 1334 O O . LEU A 1 169 ? 2.761 5.151 -4.641 1.00 98.25 169 LEU A O 1
ATOM 1338 N N . THR A 1 170 ? 4.845 5.521 -5.382 1.00 97.69 170 THR A N 1
ATOM 1339 C CA . THR A 1 170 ? 5.142 6.634 -4.475 1.00 97.69 170 THR A CA 1
ATOM 1340 C C . THR A 1 170 ? 4.138 7.770 -4.629 1.00 97.69 170 THR A C 1
ATOM 1342 O O . THR A 1 170 ? 3.632 8.279 -3.633 1.00 97.69 170 THR A O 1
ATOM 1345 N N . PHE A 1 171 ? 3.801 8.146 -5.865 1.00 96.81 171 PHE A N 1
ATOM 1346 C CA . PHE A 1 171 ? 2.776 9.154 -6.127 1.00 96.81 171 PHE A CA 1
ATOM 1347 C C . PHE A 1 171 ? 1.397 8.716 -5.626 1.00 96.81 171 PHE A C 1
ATOM 1349 O O . PHE A 1 171 ? 0.678 9.510 -5.031 1.00 96.81 171 PHE A O 1
ATOM 1356 N N . THR A 1 172 ? 1.020 7.462 -5.875 1.00 96.94 172 THR A N 1
ATOM 1357 C CA . THR A 1 172 ? -0.311 6.954 -5.514 1.00 96.94 172 THR A CA 1
ATOM 1358 C C . THR A 1 172 ? -0.496 6.874 -4.000 1.00 96.94 172 THR A C 1
ATOM 1360 O O . THR A 1 172 ? -1.584 7.138 -3.499 1.00 96.94 172 THR A O 1
ATOM 1363 N N . LEU A 1 173 ? 0.559 6.510 -3.272 1.00 96.12 173 LEU A N 1
ATOM 1364 C CA . LEU A 1 173 ? 0.494 6.164 -1.852 1.00 96.12 173 LEU A CA 1
ATOM 1365 C C . LEU A 1 173 ? 0.972 7.288 -0.923 1.00 96.12 173 LEU A C 1
ATOM 1367 O O . LEU A 1 173 ? 0.964 7.108 0.292 1.00 96.12 173 LEU A O 1
ATOM 1371 N N . SER A 1 174 ? 1.348 8.453 -1.463 1.00 95.06 174 SER A N 1
ATOM 1372 C CA . SER A 1 174 ? 2.016 9.526 -0.714 1.00 95.06 174 SER A CA 1
ATOM 1373 C C . SER A 1 174 ? 1.247 10.021 0.513 1.00 95.06 174 SER A C 1
ATOM 1375 O O . SER A 1 174 ? 1.863 10.420 1.497 1.00 95.06 174 SER A O 1
ATOM 1377 N N . ASN A 1 175 ? -0.088 9.999 0.472 1.00 94.81 175 ASN A N 1
ATOM 1378 C CA . ASN A 1 175 ? -0.935 10.440 1.586 1.00 94.81 175 ASN A CA 1
ATOM 1379 C C . ASN A 1 175 ? -0.909 9.481 2.787 1.00 94.81 175 ASN A C 1
ATOM 1381 O O . ASN A 1 175 ? -1.286 9.879 3.881 1.00 94.81 175 ASN A O 1
ATOM 1385 N N . TYR A 1 176 ? -0.447 8.246 2.593 1.00 95.81 176 TYR A N 1
ATOM 1386 C CA . TYR A 1 176 ? -0.367 7.203 3.621 1.00 95.81 176 TYR A CA 1
ATOM 1387 C C . TYR A 1 176 ? 1.082 6.891 4.008 1.00 95.81 176 TYR A C 1
ATOM 1389 O O . TYR A 1 176 ? 1.390 5.826 4.541 1.00 95.81 176 TYR A O 1
ATOM 1397 N N . PHE A 1 177 ? 2.002 7.806 3.699 1.00 95.56 177 PHE A N 1
ATOM 1398 C CA . PHE A 1 177 ? 3.399 7.642 4.055 1.00 95.56 177 PHE A CA 1
ATOM 1399 C C . PHE A 1 177 ? 3.625 7.883 5.542 1.00 95.56 177 PHE A C 1
ATOM 1401 O O . PHE A 1 177 ? 3.314 8.938 6.089 1.00 95.56 177 PHE A O 1
ATOM 1408 N N . THR A 1 178 ? 4.284 6.917 6.162 1.00 96.31 178 THR A N 1
ATOM 1409 C CA . THR A 1 178 ? 4.969 7.061 7.445 1.00 96.31 178 THR A CA 1
ATOM 1410 C C . THR A 1 178 ? 6.461 7.320 7.200 1.00 96.31 178 THR A C 1
ATOM 1412 O O . THR A 1 178 ? 6.935 7.125 6.074 1.00 96.31 178 THR A O 1
ATOM 1415 N N . PRO A 1 179 ? 7.237 7.733 8.221 1.00 97.38 179 PRO A N 1
ATOM 1416 C CA . PRO A 1 179 ? 8.693 7.803 8.103 1.00 97.38 179 PRO A CA 1
ATOM 1417 C C . PRO A 1 179 ? 9.294 6.489 7.583 1.00 97.38 179 PRO A C 1
ATOM 1419 O O . PRO A 1 179 ? 10.004 6.508 6.586 1.00 97.38 179 PRO A O 1
ATOM 1422 N N . ASN A 1 180 ? 8.882 5.349 8.149 1.00 94.88 180 ASN A N 1
ATOM 1423 C CA . ASN A 1 180 ? 9.376 4.031 7.745 1.00 94.88 180 ASN A CA 1
ATOM 1424 C C . ASN A 1 180 ? 9.073 3.721 6.274 1.00 94.88 180 ASN A C 1
ATOM 1426 O O . ASN A 1 180 ? 9.967 3.337 5.528 1.00 94.88 180 ASN A O 1
ATOM 1430 N N . SER A 1 181 ? 7.823 3.909 5.831 1.00 97.19 181 SER A N 1
ATOM 1431 C CA . SER A 1 181 ? 7.475 3.593 4.440 1.00 97.19 181 SER A CA 1
ATOM 1432 C C . SER A 1 181 ? 8.173 4.513 3.444 1.00 97.19 181 SER A C 1
ATOM 1434 O O . SER A 1 181 ? 8.503 4.109 2.331 1.00 97.19 181 SER A O 1
ATOM 1436 N N . LYS A 1 182 ? 8.387 5.774 3.835 1.00 97.50 182 LYS A N 1
ATOM 1437 C CA . LYS A 1 182 ? 9.132 6.730 3.024 1.00 97.50 182 LYS A CA 1
ATOM 1438 C C . LYS A 1 182 ? 10.589 6.297 2.886 1.00 97.50 182 LYS A C 1
ATOM 1440 O O . LYS A 1 182 ? 11.093 6.316 1.769 1.00 97.50 182 LYS A O 1
ATOM 1445 N N . ASP A 1 183 ? 11.223 5.886 3.981 1.00 98.25 183 ASP A N 1
ATOM 1446 C CA . ASP A 1 183 ? 12.608 5.414 3.980 1.00 98.25 183 ASP A CA 1
ATOM 1447 C C . ASP A 1 183 ? 12.762 4.171 3.092 1.00 98.25 183 ASP A C 1
ATOM 1449 O O . ASP A 1 183 ? 13.608 4.165 2.203 1.00 98.25 183 ASP A O 1
ATOM 1453 N N . PHE A 1 184 ? 11.860 3.188 3.192 1.00 98.56 184 PHE A N 1
ATOM 1454 C CA . PHE A 1 184 ? 11.893 2.018 2.308 1.00 98.56 184 PHE A CA 1
ATOM 1455 C C . PHE A 1 184 ? 11.705 2.363 0.823 1.00 98.56 184 PHE A C 1
ATOM 1457 O O . PHE A 1 184 ? 12.384 1.792 -0.029 1.00 98.56 184 PHE A O 1
ATOM 1464 N N . PHE A 1 185 ? 10.819 3.302 0.471 1.00 98.38 185 PHE A N 1
ATOM 1465 C CA . PHE A 1 185 ? 10.693 3.746 -0.924 1.00 98.38 185 PHE A CA 1
ATOM 1466 C C . PHE A 1 185 ? 11.920 4.523 -1.416 1.00 98.38 185 PHE A C 1
ATOM 1468 O O . PHE A 1 185 ? 12.270 4.408 -2.596 1.00 98.38 185 PHE A O 1
ATOM 1475 N N . CYS A 1 186 ? 12.571 5.302 -0.546 1.00 97.94 186 CYS A N 1
ATOM 1476 C CA . CYS A 1 186 ? 13.854 5.931 -0.853 1.00 97.94 186 CYS A CA 1
ATOM 1477 C C . CYS A 1 186 ? 14.912 4.857 -1.127 1.00 97.94 186 CYS A C 1
ATOM 1479 O O . CYS A 1 186 ? 15.492 4.863 -2.209 1.00 97.94 186 CYS A O 1
ATOM 1481 N N . ASP A 1 187 ? 15.061 3.877 -0.235 1.00 98.25 187 ASP A N 1
ATOM 1482 C CA . ASP A 1 187 ? 16.003 2.763 -0.390 1.00 98.25 187 ASP A CA 1
ATOM 1483 C C . ASP A 1 187 ? 15.747 1.972 -1.684 1.00 98.25 187 ASP A C 1
ATOM 1485 O O . ASP A 1 187 ? 16.675 1.668 -2.436 1.00 98.25 187 ASP A O 1
ATOM 1489 N N . ALA A 1 188 ? 14.478 1.687 -2.001 1.00 98.38 188 ALA A N 1
ATOM 1490 C CA . ALA A 1 188 ? 14.088 1.035 -3.250 1.00 98.38 188 ALA A CA 1
ATOM 1491 C C . ALA A 1 188 ? 14.489 1.861 -4.485 1.00 98.38 188 ALA A C 1
ATOM 1493 O O . ALA A 1 188 ? 14.894 1.307 -5.505 1.00 98.38 188 ALA A O 1
ATOM 1494 N N . THR A 1 189 ? 14.371 3.188 -4.404 1.00 97.56 189 THR A N 1
ATOM 1495 C CA . THR A 1 189 ? 14.721 4.117 -5.490 1.00 97.56 189 THR A CA 1
ATOM 1496 C C . THR A 1 189 ? 16.232 4.267 -5.654 1.00 97.56 189 THR A C 1
ATOM 1498 O O . THR A 1 189 ? 16.709 4.419 -6.784 1.00 97.56 189 THR A O 1
ATOM 1501 N N . ASP A 1 190 ? 16.975 4.210 -4.552 1.00 97.50 190 ASP A N 1
ATOM 1502 C CA . ASP A 1 190 ? 18.435 4.301 -4.516 1.00 97.50 190 ASP A CA 1
ATOM 1503 C C . ASP A 1 190 ? 19.102 3.012 -5.016 1.00 97.50 190 ASP A C 1
ATOM 1505 O O . ASP A 1 190 ? 20.173 3.069 -5.624 1.00 97.50 190 ASP A O 1
ATOM 1509 N N . ALA A 1 191 ? 18.441 1.860 -4.854 1.00 97.62 191 ALA A N 1
ATOM 1510 C CA . ALA A 1 191 ? 18.873 0.590 -5.438 1.00 97.62 191 ALA A CA 1
ATOM 1511 C C . ALA A 1 191 ? 18.834 0.591 -6.981 1.00 97.62 191 ALA A C 1
ATOM 1513 O O . ALA A 1 191 ? 19.571 -0.156 -7.629 1.00 97.62 191 ALA A O 1
ATOM 1514 N N . VAL A 1 192 ? 18.000 1.437 -7.597 1.00 97.81 192 VAL A N 1
ATOM 1515 C CA . VAL A 1 192 ? 17.886 1.534 -9.059 1.00 97.81 192 VAL A CA 1
ATOM 1516 C C . VAL A 1 192 ? 18.889 2.563 -9.605 1.00 97.81 192 VAL A C 1
ATOM 1518 O O . VAL A 1 192 ? 18.928 3.693 -9.116 1.00 97.81 192 VAL A O 1
ATOM 1521 N N . PRO A 1 193 ? 19.655 2.275 -10.676 1.00 96.50 193 PRO A N 1
ATOM 1522 C CA . PRO A 1 193 ? 20.565 3.252 -11.272 1.00 96.50 193 PRO A CA 1
ATOM 1523 C C . PRO A 1 193 ? 19.868 4.568 -11.664 1.00 96.50 193 PRO A C 1
ATOM 1525 O O . PRO A 1 193 ? 18.718 4.540 -12.117 1.00 96.50 193 PRO A O 1
ATOM 1528 N N . PRO A 1 194 ? 20.520 5.734 -11.494 1.00 94.81 194 PRO A N 1
ATOM 152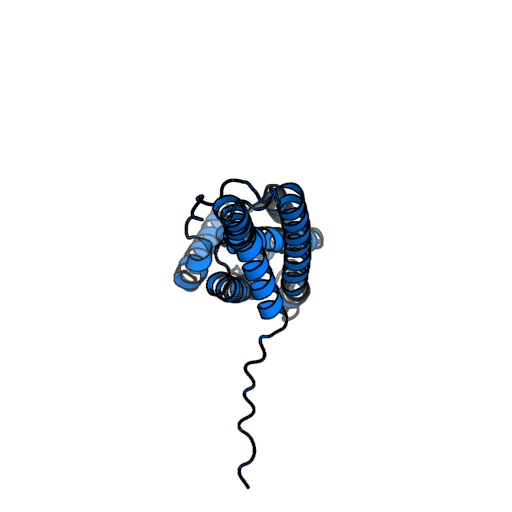9 C CA . PRO A 1 194 ? 19.951 7.020 -11.893 1.00 94.81 194 PRO A CA 1
ATOM 1530 C C . PRO A 1 194 ? 19.777 7.114 -13.414 1.00 94.81 194 PRO A C 1
ATOM 1532 O O . PRO A 1 194 ? 20.384 6.358 -14.177 1.00 94.81 194 PRO A O 1
ATOM 1535 N N . PHE A 1 195 ? 18.958 8.067 -13.867 1.00 92.69 195 PHE A N 1
ATOM 1536 C CA . PHE A 1 195 ? 18.801 8.335 -15.296 1.00 92.69 195 PHE A CA 1
ATOM 1537 C C . PHE A 1 195 ? 20.141 8.729 -15.925 1.00 92.69 195 PHE A C 1
ATOM 1539 O O . PHE A 1 195 ? 20.894 9.527 -15.367 1.00 92.69 195 PHE A O 1
ATOM 1546 N N . LYS A 1 196 ? 20.436 8.179 -17.107 1.00 90.12 196 LYS A N 1
ATOM 1547 C CA . LYS A 1 196 ? 21.669 8.503 -17.835 1.00 90.12 196 LYS A CA 1
ATOM 1548 C C . LYS A 1 196 ? 21.612 9.883 -18.475 1.00 90.12 196 LYS A C 1
ATOM 1550 O O . LYS A 1 196 ? 22.638 10.552 -18.571 1.00 90.12 196 LYS A O 1
ATOM 1555 N N . THR A 1 197 ? 20.433 10.284 -18.949 1.00 93.44 197 THR A N 1
ATOM 1556 C CA . THR A 1 197 ? 20.221 11.558 -19.638 1.00 93.44 197 THR A CA 1
ATOM 1557 C C . THR A 1 197 ? 18.937 12.242 -19.171 1.00 93.44 197 THR A C 1
ATOM 1559 O O . THR A 1 197 ? 17.972 11.582 -18.787 1.00 93.44 197 THR A O 1
ATOM 1562 N N . GLU A 1 198 ? 18.890 13.572 -19.278 1.00 92.88 198 GLU A N 1
ATOM 1563 C CA . GLU A 1 198 ? 17.675 14.364 -19.009 1.00 92.88 198 GLU A CA 1
ATOM 1564 C C . GLU A 1 198 ? 16.510 13.984 -19.944 1.00 92.88 198 GLU A C 1
ATOM 1566 O O . GLU A 1 198 ? 15.338 14.095 -19.583 1.00 92.88 198 GLU A O 1
ATOM 1571 N N . ASN A 1 199 ? 16.815 13.495 -21.152 1.00 94.62 199 ASN A N 1
ATOM 1572 C CA . ASN A 1 199 ? 15.800 13.018 -22.091 1.00 94.62 199 ASN A CA 1
ATOM 1573 C C . ASN A 1 199 ? 15.100 11.754 -21.576 1.00 94.62 199 ASN A C 1
ATOM 1575 O O . ASN A 1 199 ? 13.888 11.624 -21.758 1.00 94.62 199 ASN A O 1
ATOM 1579 N N . ASP A 1 200 ? 15.838 10.853 -20.924 1.00 94.56 200 ASP A N 1
ATOM 1580 C CA . ASP A 1 200 ? 15.282 9.626 -20.346 1.00 94.56 200 ASP A CA 1
ATOM 1581 C C . ASP A 1 200 ? 14.364 9.952 -19.164 1.00 94.56 200 ASP A C 1
ATOM 1583 O O . ASP A 1 200 ? 13.257 9.421 -19.073 1.00 94.56 200 ASP A O 1
ATOM 1587 N N . GLU A 1 201 ? 14.784 10.885 -18.305 1.00 95.44 201 GLU A N 1
ATOM 1588 C CA . GLU A 1 201 ? 13.967 11.392 -17.200 1.00 95.44 201 GLU A CA 1
ATOM 1589 C C . GLU A 1 201 ? 12.672 12.032 -17.718 1.00 95.44 201 GLU A C 1
ATOM 1591 O O . GLU A 1 201 ? 11.572 11.657 -17.306 1.00 95.44 201 GLU A O 1
ATOM 1596 N N . SER A 1 202 ? 12.781 12.941 -18.690 1.00 96.44 202 SER A N 1
ATOM 1597 C CA . SER A 1 202 ? 11.627 13.595 -19.318 1.00 96.44 202 SER A CA 1
ATOM 1598 C C . SER A 1 202 ? 10.675 12.587 -19.977 1.00 96.44 202 SER A C 1
ATOM 1600 O O . SER A 1 202 ? 9.447 12.701 -19.874 1.00 96.44 202 SER A O 1
ATOM 1602 N N . TYR A 1 203 ? 11.220 11.543 -20.609 1.00 96.88 203 TYR A N 1
ATOM 1603 C CA . TYR A 1 203 ? 10.435 10.460 -21.193 1.00 96.88 203 TYR A CA 1
ATOM 1604 C C . TYR A 1 203 ? 9.670 9.654 -20.136 1.00 96.88 203 TYR A C 1
ATOM 1606 O O . TYR A 1 203 ? 8.470 9.404 -20.302 1.00 96.88 203 TYR A O 1
ATOM 1614 N N . VAL A 1 204 ? 10.327 9.281 -19.035 1.00 97.56 204 VAL A N 1
ATOM 1615 C CA . VAL A 1 204 ? 9.694 8.560 -17.920 1.00 97.56 204 VAL A CA 1
ATOM 1616 C C . VAL A 1 204 ? 8.612 9.414 -17.263 1.00 97.56 204 VAL A C 1
ATOM 1618 O O . VAL A 1 204 ? 7.499 8.929 -17.057 1.00 97.56 204 VAL A O 1
ATOM 1621 N N . MET A 1 205 ? 8.869 10.705 -17.044 1.00 97.56 205 MET A N 1
ATOM 1622 C CA . MET A 1 205 ? 7.871 11.645 -16.523 1.00 97.56 205 MET A CA 1
ATOM 1623 C C . MET A 1 205 ? 6.639 11.739 -17.427 1.00 97.56 205 MET A C 1
ATOM 1625 O O . MET A 1 205 ? 5.506 11.717 -16.947 1.00 97.56 205 MET A O 1
ATOM 1629 N N . LYS A 1 206 ? 6.821 11.752 -18.752 1.00 97.88 206 LYS A N 1
ATOM 1630 C CA . LYS A 1 206 ? 5.698 11.706 -19.699 1.00 97.88 206 LYS A CA 1
ATOM 1631 C C . LYS A 1 206 ? 4.893 10.408 -19.585 1.00 97.88 206 LYS A C 1
ATOM 1633 O O . LYS A 1 206 ? 3.669 10.440 -19.730 1.00 97.88 206 LYS A O 1
ATOM 1638 N N . CYS A 1 207 ? 5.549 9.272 -19.359 1.00 97.88 207 CYS A N 1
ATOM 1639 C CA . CYS A 1 207 ? 4.865 7.995 -19.141 1.00 97.88 207 CYS A CA 1
ATOM 1640 C C . CYS A 1 207 ? 4.079 8.002 -17.823 1.00 97.88 207 CYS A C 1
ATOM 1642 O O . CYS A 1 207 ? 2.936 7.545 -17.794 1.00 97.88 207 CYS A O 1
ATOM 1644 N N . LEU A 1 208 ? 4.640 8.597 -16.769 1.00 98.06 208 LEU A N 1
ATOM 1645 C CA . LEU A 1 208 ? 3.969 8.768 -15.483 1.00 98.06 208 LEU A CA 1
ATOM 1646 C C . LEU A 1 208 ? 2.704 9.633 -15.609 1.00 98.06 208 LEU A C 1
ATOM 1648 O O . LEU A 1 208 ? 1.655 9.267 -15.084 1.00 98.06 208 LEU A O 1
ATOM 1652 N N . GLU A 1 209 ? 2.750 10.739 -16.353 1.00 97.94 209 GLU A N 1
ATOM 1653 C CA . GLU A 1 209 ? 1.559 11.572 -16.586 1.00 97.94 209 GLU A CA 1
ATOM 1654 C C . GLU A 1 209 ? 0.473 10.839 -17.394 1.00 97.94 209 GLU A C 1
ATOM 1656 O O . GLU A 1 209 ? -0.726 10.976 -17.123 1.00 97.94 209 GLU A O 1
ATOM 1661 N N . GLN A 1 210 ? 0.866 9.992 -18.352 1.00 97.44 210 GLN A N 1
ATOM 1662 C CA . GLN A 1 210 ? -0.086 9.127 -19.058 1.00 97.44 210 GLN A CA 1
ATOM 1663 C C . GLN A 1 210 ? -0.726 8.103 -18.121 1.00 97.44 210 GLN A C 1
ATOM 1665 O O . GLN A 1 210 ? -1.936 7.884 -18.202 1.00 97.44 210 GLN A O 1
ATOM 1670 N N . PHE A 1 211 ? 0.060 7.504 -17.226 1.00 97.88 211 PHE A N 1
ATOM 1671 C CA . PHE A 1 211 ? -0.444 6.614 -16.186 1.00 97.88 211 PHE A CA 1
ATOM 1672 C C . PHE A 1 211 ? -1.470 7.329 -15.296 1.00 97.88 211 PHE A C 1
ATOM 1674 O O . PHE A 1 211 ? -2.596 6.845 -15.168 1.00 97.88 211 PHE A O 1
ATOM 1681 N N . LYS A 1 212 ? -1.138 8.521 -14.778 1.00 96.69 212 LYS A N 1
ATOM 1682 C CA . LYS A 1 212 ? -2.044 9.338 -13.951 1.00 96.69 212 LYS A CA 1
ATOM 1683 C C . LYS A 1 212 ? -3.353 9.651 -14.668 1.00 96.69 212 LYS A C 1
ATOM 1685 O O . LYS A 1 212 ? -4.423 9.547 -14.080 1.00 96.69 212 LYS A O 1
ATOM 1690 N N . THR A 1 213 ? -3.276 9.980 -15.956 1.00 96.62 213 THR A N 1
ATOM 1691 C CA . THR A 1 213 ? -4.458 10.267 -16.779 1.00 96.62 213 THR A CA 1
ATOM 1692 C C . THR A 1 213 ? -5.330 9.022 -16.964 1.00 96.62 213 THR A C 1
ATOM 1694 O O . THR A 1 213 ? -6.548 9.090 -16.819 1.00 96.62 213 THR A O 1
ATOM 1697 N N . ARG A 1 214 ? -4.727 7.866 -17.274 1.00 96.44 214 ARG A N 1
ATOM 1698 C CA . ARG A 1 214 ? -5.460 6.612 -17.531 1.00 96.44 214 ARG A CA 1
ATOM 1699 C C . ARG A 1 214 ? -6.076 6.011 -16.273 1.00 96.44 214 ARG A C 1
ATOM 1701 O O . ARG A 1 214 ? -7.147 5.420 -16.357 1.00 96.44 214 ARG A O 1
ATOM 1708 N N . MET A 1 215 ? -5.399 6.149 -15.136 1.00 96.25 215 MET A N 1
ATOM 1709 C CA . MET A 1 215 ? -5.844 5.625 -13.845 1.00 96.25 215 MET A CA 1
ATOM 1710 C C . MET A 1 215 ? -6.477 6.695 -12.952 1.00 96.25 215 MET A C 1
ATOM 1712 O O . MET A 1 215 ? -6.636 6.474 -11.758 1.00 96.25 215 MET A O 1
ATOM 1716 N N . HIS A 1 216 ? -6.864 7.846 -13.508 1.00 94.44 216 HIS A N 1
ATOM 1717 C CA . HIS A 1 216 ? -7.344 8.993 -12.736 1.00 94.44 216 HIS A CA 1
ATOM 1718 C C . HIS A 1 216 ? -8.402 8.612 -11.691 1.00 94.44 216 HIS A C 1
ATOM 1720 O O . HIS A 1 216 ? -8.256 8.946 -10.520 1.00 94.44 216 HIS A O 1
ATOM 1726 N N . LEU A 1 217 ? -9.438 7.865 -12.089 1.00 93.00 217 LEU A N 1
ATOM 1727 C CA . LEU A 1 217 ? -10.521 7.469 -11.184 1.00 93.00 217 LEU A CA 1
ATOM 1728 C C . LEU A 1 217 ? -10.032 6.556 -10.050 1.00 93.00 217 LEU A C 1
ATOM 1730 O O . LEU A 1 217 ? -10.442 6.727 -8.908 1.00 93.00 217 LEU A O 1
ATOM 1734 N N . GLN A 1 218 ? -9.149 5.609 -10.362 1.00 94.44 218 GLN A N 1
ATOM 1735 C CA . GLN A 1 218 ? -8.543 4.692 -9.400 1.00 94.44 218 GLN A CA 1
ATOM 1736 C C . GLN A 1 218 ? -7.684 5.442 -8.377 1.00 94.44 218 GLN A C 1
ATOM 1738 O O . GLN A 1 218 ? -7.745 5.164 -7.183 1.00 94.44 218 GLN A O 1
ATOM 1743 N N . LEU A 1 219 ? -6.904 6.418 -8.842 1.00 93.94 219 LEU A N 1
ATOM 1744 C CA . LEU A 1 219 ? -5.997 7.193 -7.999 1.00 93.94 219 LEU A CA 1
ATOM 1745 C C . LEU A 1 219 ? -6.750 8.138 -7.052 1.00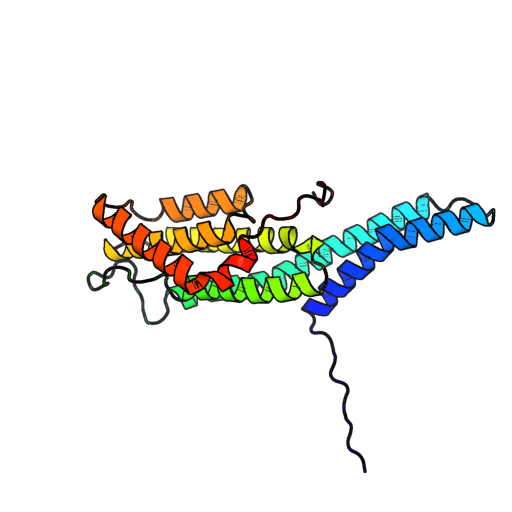 93.94 219 LEU A C 1
ATOM 1747 O O . LEU A 1 219 ? -6.269 8.408 -5.954 1.00 93.94 219 LEU A O 1
ATOM 1751 N N . MET A 1 220 ? -7.954 8.592 -7.417 1.00 92.00 220 MET A N 1
ATOM 1752 C CA . MET A 1 220 ? -8.772 9.441 -6.542 1.00 92.00 220 MET A CA 1
ATOM 1753 C C . MET A 1 220 ? -9.093 8.798 -5.185 1.00 92.00 220 MET A C 1
ATOM 1755 O O . MET A 1 220 ? -9.274 9.536 -4.223 1.00 92.00 220 MET A O 1
ATOM 1759 N N . CYS A 1 221 ? -9.103 7.463 -5.072 1.00 89.81 221 CYS A N 1
ATOM 1760 C CA . CYS A 1 221 ? -9.286 6.776 -3.788 1.00 89.81 221 CYS A CA 1
ATOM 1761 C C . CYS A 1 221 ? -8.188 7.107 -2.765 1.00 89.81 221 CYS A C 1
ATOM 1763 O O . CYS A 1 221 ? -8.434 7.055 -1.567 1.00 89.81 221 CYS A O 1
ATOM 1765 N N . PHE A 1 222 ? -6.982 7.453 -3.217 1.00 91.69 222 PHE A N 1
ATOM 1766 C CA . PHE A 1 222 ? -5.833 7.663 -2.332 1.00 91.69 222 PHE A CA 1
ATOM 1767 C C . PHE A 1 222 ? -5.406 9.125 -2.230 1.00 91.69 222 PHE A C 1
ATOM 1769 O O . PHE A 1 222 ? -4.775 9.517 -1.252 1.00 91.69 222 PHE A O 1
ATOM 1776 N N . LEU A 1 223 ? -5.758 9.937 -3.229 1.00 84.25 223 LEU A N 1
ATOM 1777 C CA . LEU A 1 223 ? -5.305 11.323 -3.350 1.00 84.25 223 LEU A CA 1
ATOM 1778 C C . LEU A 1 223 ? -6.213 12.341 -2.644 1.00 84.25 223 LEU A C 1
ATOM 1780 O O . LEU A 1 223 ? -5.831 13.506 -2.523 1.00 84.25 223 LEU A O 1
ATOM 1784 N N . SER A 1 224 ? -7.394 11.935 -2.170 1.00 73.94 224 SER A N 1
ATOM 1785 C CA . SER A 1 224 ? -8.230 12.799 -1.335 1.00 73.94 224 SER A CA 1
ATOM 1786 C C . SER A 1 224 ? -7.498 13.159 -0.035 1.00 73.94 224 SER A C 1
ATOM 1788 O O . SER A 1 224 ? -6.894 12.275 0.576 1.00 73.94 224 SER A O 1
ATOM 1790 N N . PRO A 1 225 ? -7.536 14.431 0.409 1.00 61.31 225 PRO A N 1
ATOM 1791 C CA . PRO A 1 225 ? -6.963 14.811 1.691 1.00 61.31 225 PRO A CA 1
ATOM 1792 C C . PRO A 1 225 ? -7.644 14.004 2.792 1.00 61.31 225 PRO A C 1
ATOM 1794 O O . PRO A 1 225 ? -8.873 13.999 2.880 1.00 61.31 225 PRO A O 1
ATOM 1797 N N . ILE A 1 226 ? -6.852 13.334 3.623 1.00 60.06 226 ILE A N 1
ATOM 1798 C CA . ILE A 1 226 ? -7.365 12.695 4.831 1.00 60.06 226 ILE A CA 1
ATOM 1799 C C . ILE A 1 226 ? -7.902 13.824 5.717 1.00 60.06 226 ILE A C 1
ATOM 1801 O O . ILE A 1 226 ? -7.189 14.788 6.006 1.00 60.06 226 ILE A O 1
ATOM 1805 N N . SER A 1 227 ? -9.181 13.763 6.089 1.00 49.28 227 SER A N 1
ATOM 1806 C CA . SER A 1 227 ? -9.754 14.701 7.052 1.00 49.28 227 SER A CA 1
ATOM 1807 C C . SER A 1 227 ? -9.052 14.491 8.392 1.00 49.28 227 SER A C 1
ATOM 1809 O O . SER A 1 227 ? -9.299 13.495 9.066 1.00 49.28 227 SER A O 1
ATOM 1811 N N . ASN A 1 228 ? -8.168 15.417 8.764 1.00 39.44 228 ASN A N 1
ATOM 1812 C CA . ASN A 1 228 ? -7.406 15.425 10.020 1.00 39.44 228 ASN A CA 1
ATOM 1813 C C . ASN A 1 228 ? -8.276 15.649 11.281 1.00 39.44 228 ASN A C 1
ATOM 1815 O O . ASN A 1 228 ? -7.790 16.194 12.266 1.00 39.44 228 ASN A O 1
ATOM 1819 N N . ASP A 1 229 ? -9.540 15.224 11.286 1.00 36.75 229 ASP A N 1
ATOM 1820 C CA . ASP A 1 229 ? -10.413 15.321 12.465 1.00 36.75 229 ASP A CA 1
ATOM 1821 C C . ASP A 1 229 ? -10.219 14.154 13.451 1.00 36.75 229 ASP A C 1
ATOM 1823 O O . ASP A 1 229 ? -10.871 14.105 14.492 1.00 36.75 229 ASP A O 1
ATOM 1827 N N . VAL A 1 230 ? -9.286 13.236 13.178 1.00 41.47 230 VAL A N 1
ATOM 1828 C CA . VAL A 1 230 ? -8.837 12.244 14.161 1.00 41.47 230 VAL A CA 1
ATOM 1829 C C . VAL A 1 230 ? -7.516 12.724 14.752 1.00 41.47 230 VAL A C 1
ATOM 1831 O O . VAL A 1 230 ? -6.433 12.335 14.318 1.00 41.47 230 VAL A O 1
ATOM 1834 N N . GLU A 1 231 ? -7.620 13.615 15.740 1.00 34.66 231 GLU A N 1
ATOM 1835 C CA . GLU A 1 231 ? -6.545 13.889 16.691 1.00 34.66 231 GLU A CA 1
ATOM 1836 C C . GLU A 1 231 ? -5.965 12.562 17.194 1.00 34.66 231 GLU A C 1
ATOM 1838 O O . GLU A 1 231 ? -6.630 11.806 17.900 1.00 34.66 231 GLU A O 1
ATOM 1843 N N . THR A 1 232 ? -4.724 12.297 16.789 1.00 37.06 232 THR A N 1
ATOM 1844 C CA . THR A 1 232 ? -3.630 11.650 17.526 1.00 37.06 232 THR A CA 1
ATOM 1845 C C . THR A 1 232 ? -4.010 10.979 18.856 1.00 37.06 232 THR A C 1
ATOM 1847 O O . THR A 1 232 ? -3.540 11.372 19.917 1.00 37.06 232 THR A O 1
ATOM 1850 N N . SER A 1 233 ? -4.860 9.955 18.799 1.00 31.59 233 SER A N 1
ATOM 1851 C CA . SER A 1 233 ? -5.236 9.128 19.957 1.00 31.59 233 SER A CA 1
ATOM 1852 C C . SER A 1 233 ? -5.050 7.634 19.680 1.00 31.59 233 SER A C 1
ATOM 1854 O O . SER A 1 233 ? -5.564 6.808 20.422 1.00 31.59 233 SER A O 1
ATOM 1856 N N . ILE A 1 234 ? -4.356 7.272 18.593 1.00 41.19 234 ILE A N 1
ATOM 1857 C CA . ILE A 1 234 ? -4.064 5.870 18.226 1.00 41.19 234 ILE A CA 1
ATOM 1858 C C . ILE A 1 234 ? -2.545 5.639 18.088 1.00 41.19 234 ILE A C 1
ATOM 1860 O O . ILE A 1 234 ? -2.097 4.737 17.391 1.00 41.19 234 ILE A O 1
ATOM 1864 N N . ILE A 1 235 ? -1.720 6.435 18.774 1.00 37.50 235 ILE A N 1
ATOM 1865 C CA . ILE A 1 235 ? -0.328 6.057 19.072 1.00 37.50 235 ILE A CA 1
ATOM 1866 C C . ILE A 1 235 ? -0.053 6.360 20.537 1.00 37.50 235 ILE A C 1
ATOM 1868 O O . ILE A 1 235 ? -0.342 7.508 20.943 1.00 37.50 235 ILE A O 1
#

pLDDT: mean 90.29, std 15.38, range [31.59, 98.62]

Secondary structure (DSSP, 8-state):
------------HHHHHHHHHHHHHHIIIIIHHHHHHHHHHTTPPP-HHHHHHHHHHHHHHHHHHHHHHHHHHHHHHHHHHHHHHTTTT--TT-TTPPPP-S--HHHHHHHHHHHHHHHHHHHH-GGGHHHHHHHHHHHHHHHHHHHHHH-----HHHHHHHHHHHHHHHHHHGGG--HHHHHHHHHHHHSSPPPSSHHHHHHHHHHHHHHHHHTHHHHHHHHSPP-TTS-S---

Sequence (235 aa):
SVTGFKLQNELVWEQKLLVTISNSHYTRNVMLPKFKKEFEDNGFPTIDVVVARASELLENTESKLLETYIETKSDPLVGTIEPSMYVGSFEWDSPSLLPPKDVRPYAKEIITNLIALHSEVQTIMPDLMYAVLSAIVITISEEMSRLMNCVTHFSDNGAMQARLDLMALTFTLSNYFTPNSKDFFCDATDAVPPFKTENDESYVMKCLEQFKTRMHLQLMCFLSPISNDVETSII